Protein AF-A0A7C8DKV1-F1 (afdb_monomer)

Solvent-accessible surface area (backbone atoms only — not comparable to full-atom values): 12360 Å² total; per-residue (Å²): 130,84,85,66,79,76,68,91,62,60,72,76,55,54,56,55,53,52,54,50,52,52,51,50,52,51,42,31,51,39,48,54,50,43,20,51,52,26,31,55,34,7,50,38,24,57,79,39,70,82,63,87,40,77,64,44,40,49,60,40,40,75,65,81,53,73,92,43,30,48,58,54,8,50,49,28,31,51,38,18,51,37,52,48,36,41,77,76,64,78,43,62,40,66,50,37,42,51,27,24,54,51,46,39,52,51,50,56,54,52,62,73,64,50,54,80,90,58,41,75,49,15,39,68,50,50,50,50,46,44,50,40,30,50,52,51,41,53,47,31,69,71,72,70,45,39,43,56,56,54,50,51,48,54,52,53,50,56,58,53,49,54,54,54,53,50,53,49,42,69,73,66,41,87,83,55,84,52,95,90,53,82,75,77,77,52,78,43,66,46,99,83,67,80,49,78,45,51,55,63,82,45,63,92,79,54,94,80,87,86,82,89,82,84,87,133

Radius of gyration: 28.17 Å; Cα contacts (8 Å, |Δi|>4): 195; chains: 1; bounding box: 72×32×65 Å

Structure (mmCIF, N/CA/C/O backbone):
data_AF-A0A7C8DKV1-F1
#
_entry.id   AF-A0A7C8DKV1-F1
#
loop_
_atom_site.group_PDB
_atom_site.id
_atom_site.type_symbol
_atom_site.label_atom_id
_atom_site.label_alt_id
_atom_site.label_comp_id
_atom_site.label_asym_id
_atom_site.label_entity_id
_atom_site.label_seq_id
_atom_site.pdbx_PDB_ins_code
_atom_site.Cartn_x
_atom_site.Cartn_y
_atom_site.Cartn_z
_atom_site.occupancy
_atom_site.B_iso_or_equiv
_atom_site.auth_seq_id
_atom_site.auth_comp_id
_atom_site.auth_asym_id
_atom_site.auth_atom_id
_atom_site.pdbx_PDB_model_num
ATOM 1 N N . MET A 1 1 ? -34.992 12.636 27.215 1.00 36.69 1 MET A N 1
ATOM 2 C CA . MET A 1 1 ? -33.761 11.828 27.260 1.00 36.69 1 MET A CA 1
ATOM 3 C C . MET A 1 1 ? -32.723 12.555 26.445 1.00 36.69 1 MET A C 1
ATOM 5 O O . MET A 1 1 ? -32.994 12.866 25.290 1.00 36.69 1 MET A O 1
ATOM 9 N N . ASN A 1 2 ? -31.619 12.935 27.079 1.00 33.16 2 ASN A N 1
ATOM 10 C CA . ASN A 1 2 ? -30.491 13.523 26.379 1.00 33.16 2 ASN A CA 1
ATOM 11 C C . ASN A 1 2 ? -29.726 12.349 25.764 1.00 33.16 2 ASN A C 1
ATOM 13 O O . ASN A 1 2 ? -28.882 11.765 26.418 1.00 33.16 2 ASN A O 1
ATOM 17 N N . THR A 1 3 ? -30.059 11.958 24.533 1.00 41.12 3 THR A N 1
ATOM 18 C CA . THR A 1 3 ? -29.369 10.884 23.790 1.00 41.12 3 THR A CA 1
ATOM 19 C C . THR A 1 3 ? -27.983 11.328 23.305 1.00 41.12 3 THR A C 1
ATOM 21 O O . THR A 1 3 ? -27.507 10.895 22.255 1.00 41.12 3 THR A O 1
ATOM 24 N N . GLY A 1 4 ? -27.385 12.301 23.992 1.00 40.38 4 GLY A N 1
ATOM 25 C CA . GLY A 1 4 ? -26.081 12.823 23.658 1.00 40.38 4 GLY A CA 1
ATOM 26 C C . GLY A 1 4 ? -25.069 11.758 24.017 1.00 40.38 4 GLY A C 1
ATOM 27 O O . GLY A 1 4 ? -24.874 11.491 25.194 1.00 40.38 4 GLY A O 1
ATOM 28 N N . TYR A 1 5 ? -24.449 11.164 22.999 1.00 45.88 5 TYR A N 1
ATOM 29 C CA . TYR A 1 5 ? -23.191 10.448 23.148 1.00 45.88 5 TYR A CA 1
ATOM 30 C C . TYR A 1 5 ? -22.260 11.309 24.013 1.00 45.88 5 TYR A C 1
ATOM 32 O O . TYR A 1 5 ? -21.735 12.316 23.531 1.00 45.88 5 TYR A O 1
ATOM 40 N N . GLU A 1 6 ? -22.067 10.951 25.283 1.00 47.78 6 GLU A N 1
ATOM 41 C CA . GLU A 1 6 ? -20.927 11.461 26.033 1.00 47.78 6 GLU A CA 1
ATOM 42 C C . GLU A 1 6 ? -19.705 10.802 25.408 1.00 47.78 6 GLU A C 1
ATOM 44 O O . GLU A 1 6 ? -19.364 9.653 25.679 1.00 47.78 6 GLU A O 1
ATOM 49 N N . THR A 1 7 ? -19.089 11.507 24.461 1.00 48.94 7 THR A N 1
ATOM 50 C CA . THR A 1 7 ? -17.811 11.105 23.890 1.00 48.94 7 THR A CA 1
ATOM 51 C C . THR A 1 7 ? -16.794 1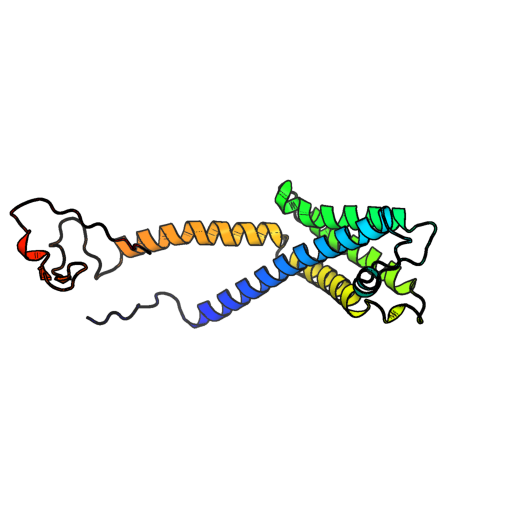1.066 25.022 1.00 48.94 7 THR A C 1
ATOM 53 O O . THR A 1 7 ? -16.282 12.101 25.439 1.00 48.94 7 THR A O 1
ATOM 56 N N . VAL A 1 8 ? -16.500 9.855 25.501 1.00 57.22 8 VAL A N 1
ATOM 57 C CA . VAL A 1 8 ? -15.470 9.557 26.512 1.00 57.22 8 VAL A CA 1
ATOM 58 C C . VAL A 1 8 ? -14.058 9.898 25.992 1.00 57.22 8 VAL A C 1
ATOM 60 O O . VAL A 1 8 ? -13.089 9.925 26.745 1.00 57.22 8 VAL A O 1
ATOM 63 N N . VAL A 1 9 ? -13.931 10.198 24.694 1.00 60.09 9 VAL A N 1
ATOM 64 C CA . VAL A 1 9 ? -12.672 10.500 24.011 1.00 60.09 9 VAL A CA 1
ATOM 65 C C . VAL A 1 9 ? -12.501 12.008 23.829 1.00 60.09 9 VAL A C 1
ATOM 67 O O . VAL A 1 9 ? -13.353 12.674 23.240 1.00 60.09 9 VAL A O 1
ATOM 70 N N . ASP A 1 10 ? -11.363 12.537 24.283 1.00 72.12 10 ASP A N 1
ATOM 71 C CA . ASP A 1 10 ? -10.957 13.926 24.049 1.00 72.12 10 ASP A CA 1
ATOM 72 C C . ASP A 1 10 ? -10.889 14.217 22.529 1.00 72.12 10 ASP A C 1
ATOM 74 O O . ASP A 1 10 ? -10.128 13.554 21.810 1.00 72.12 10 ASP A O 1
ATOM 78 N N . PRO A 1 11 ? -11.628 15.224 22.016 1.00 70.69 11 PRO A N 1
ATOM 79 C CA . PRO A 1 11 ? -11.633 15.589 20.598 1.00 70.69 11 PRO A CA 1
ATOM 80 C C . PRO A 1 11 ? -10.245 15.861 20.009 1.00 70.69 11 PRO A C 1
ATOM 82 O O . PRO A 1 11 ? -10.015 15.628 18.820 1.00 70.69 11 PRO A O 1
ATOM 85 N N . THR A 1 12 ? -9.303 16.343 20.823 1.00 78.06 12 THR A N 1
ATOM 86 C CA . THR A 1 12 ? -7.930 16.608 20.379 1.00 78.06 12 THR A CA 1
ATOM 87 C C . THR A 1 12 ? -7.161 15.323 20.082 1.00 78.06 12 THR A C 1
ATOM 89 O O . THR A 1 12 ? -6.310 15.310 19.193 1.00 78.06 12 THR A O 1
ATOM 92 N N . THR A 1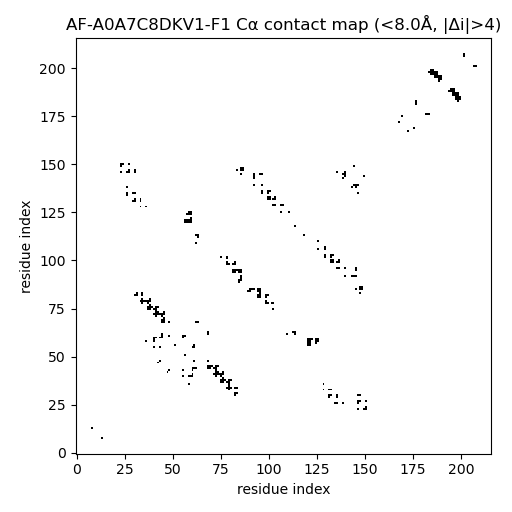 13 ? -7.508 14.222 20.753 1.00 78.56 13 THR A N 1
ATOM 93 C CA . THR A 1 13 ? -6.886 12.910 20.534 1.00 78.56 13 THR A CA 1
ATOM 94 C C . THR A 1 13 ? -7.395 12.290 19.233 1.00 78.56 13 THR A C 1
ATOM 96 O O . THR A 1 13 ? -6.610 11.739 18.467 1.00 78.56 13 THR A O 1
ATOM 99 N N . ILE A 1 14 ? -8.679 12.489 18.907 1.00 79.06 14 ILE A N 1
ATOM 100 C CA . ILE A 1 14 ? -9.311 11.976 17.678 1.00 79.06 14 ILE A CA 1
ATOM 101 C C . ILE A 1 14 ? -8.586 12.472 16.421 1.00 79.06 14 ILE A C 1
ATOM 103 O O . ILE A 1 14 ? -8.348 11.693 15.497 1.00 79.06 14 ILE A O 1
ATOM 107 N N . ILE A 1 15 ? -8.211 13.755 16.380 1.00 82.75 15 ILE A N 1
ATOM 108 C CA . ILE A 1 15 ? -7.530 14.344 15.218 1.00 82.75 15 ILE A CA 1
ATOM 109 C C . ILE A 1 15 ? -6.182 13.656 14.986 1.00 82.75 15 ILE A C 1
ATOM 111 O O . ILE A 1 15 ? -5.888 13.241 13.865 1.00 82.75 15 ILE A O 1
ATOM 115 N N . TRP A 1 16 ? -5.373 13.501 16.034 1.00 83.31 16 TRP A N 1
ATOM 116 C CA . TRP A 1 16 ? -4.054 12.879 15.915 1.00 83.31 16 TRP A CA 1
ATOM 117 C C . TRP A 1 16 ? -4.140 11.389 15.594 1.00 83.31 16 TRP A C 1
ATOM 119 O O . TRP A 1 16 ? -3.381 10.915 14.751 1.00 83.31 16 TRP A O 1
ATOM 129 N N . THR A 1 17 ? -5.107 10.673 16.171 1.00 83.00 17 THR A N 1
ATOM 130 C CA . THR A 1 17 ? -5.384 9.277 15.814 1.00 83.00 17 THR A CA 1
ATOM 131 C C . THR A 1 17 ? -5.788 9.147 14.346 1.00 83.00 17 THR A C 1
ATOM 133 O O . THR A 1 17 ? -5.263 8.289 13.640 1.00 83.00 17 THR A O 1
ATOM 136 N N . ALA A 1 18 ? -6.662 10.024 13.842 1.00 85.25 18 ALA A N 1
ATOM 137 C CA . ALA A 1 18 ? -7.062 10.010 12.437 1.00 85.25 18 ALA A CA 1
ATOM 138 C C . ALA A 1 18 ? -5.873 10.286 11.502 1.00 85.25 18 ALA A C 1
ATOM 140 O O . ALA A 1 18 ? -5.698 9.585 10.505 1.00 85.25 18 ALA A O 1
ATOM 141 N N . VAL A 1 19 ? -5.026 11.264 11.839 1.00 89.06 19 VAL A N 1
ATOM 142 C CA . VAL A 1 19 ? -3.796 11.558 11.085 1.00 89.06 19 VAL A CA 1
ATOM 143 C C . VAL A 1 19 ? -2.863 10.349 11.074 1.00 89.06 19 VAL A C 1
ATOM 145 O O . VAL A 1 19 ? -2.377 9.978 10.005 1.00 89.06 19 VAL A O 1
ATOM 148 N N . ALA A 1 20 ? -2.655 9.708 12.226 1.00 87.44 20 ALA A N 1
ATOM 149 C CA . ALA A 1 20 ? -1.848 8.500 12.316 1.00 87.44 20 ALA A CA 1
ATOM 150 C C . ALA A 1 20 ? -2.413 7.404 11.402 1.00 87.44 20 ALA A C 1
ATOM 152 O O . ALA A 1 20 ? -1.693 6.922 10.532 1.00 87.44 20 ALA A O 1
ATOM 153 N N . ILE A 1 21 ? -3.704 7.074 11.500 1.00 87.56 21 ILE A N 1
ATOM 154 C CA . ILE A 1 21 ? -4.340 6.049 10.653 1.00 87.56 21 ILE A CA 1
ATOM 155 C C . ILE A 1 21 ? -4.163 6.366 9.161 1.00 87.56 21 ILE A C 1
ATOM 157 O O . ILE A 1 21 ? -3.825 5.479 8.380 1.00 87.56 21 ILE A O 1
ATOM 161 N N . ILE A 1 22 ? -4.334 7.627 8.752 1.00 91.00 22 ILE A N 1
ATOM 162 C CA . ILE A 1 22 ? -4.145 8.040 7.354 1.00 91.00 22 ILE A CA 1
ATOM 163 C C . ILE A 1 22 ? -2.707 7.782 6.888 1.00 91.00 22 ILE A C 1
ATOM 165 O O . ILE A 1 22 ? -2.512 7.274 5.782 1.00 91.00 22 ILE A O 1
ATOM 169 N N . ILE A 1 23 ? -1.708 8.106 7.715 1.00 90.69 23 ILE A N 1
ATOM 170 C CA . ILE A 1 23 ? -0.296 7.845 7.403 1.00 90.69 23 ILE A CA 1
ATOM 171 C C . ILE A 1 23 ? -0.070 6.341 7.218 1.00 90.69 23 ILE A C 1
ATOM 173 O O . ILE A 1 23 ? 0.479 5.934 6.196 1.00 90.69 23 ILE A O 1
ATOM 177 N N . HIS A 1 24 ? -0.560 5.517 8.142 1.00 90.69 24 HIS A N 1
ATOM 178 C CA . HIS A 1 24 ? -0.418 4.061 8.090 1.00 90.69 24 HIS A CA 1
ATOM 179 C C . HIS A 1 24 ? -1.071 3.458 6.841 1.00 90.69 24 HIS A C 1
ATOM 181 O O . HIS A 1 24 ? -0.447 2.687 6.111 1.00 90.69 24 HIS A O 1
ATOM 187 N N . VAL A 1 25 ? -2.296 3.881 6.516 1.00 91.12 25 VAL A N 1
ATOM 188 C CA . VAL A 1 25 ? -2.992 3.462 5.289 1.00 91.12 25 VAL A CA 1
ATOM 189 C C . VAL A 1 25 ? -2.211 3.883 4.042 1.00 91.12 25 VAL A C 1
ATOM 191 O O . VAL A 1 25 ? -2.088 3.102 3.096 1.00 91.12 25 VAL A O 1
ATOM 194 N N . ALA A 1 26 ? -1.645 5.092 4.028 1.00 91.88 26 ALA A N 1
ATOM 195 C CA . ALA A 1 26 ? -0.836 5.567 2.909 1.00 91.88 26 ALA A CA 1
ATOM 196 C C . ALA A 1 26 ? 0.461 4.756 2.739 1.00 91.88 26 ALA A C 1
ATOM 198 O O . ALA A 1 26 ? 0.869 4.494 1.603 1.00 91.88 26 ALA A O 1
ATOM 199 N N . VAL A 1 27 ? 1.090 4.327 3.837 1.00 92.69 27 VAL A N 1
ATOM 200 C CA . VAL A 1 27 ? 2.271 3.447 3.834 1.00 92.69 27 VAL A CA 1
ATOM 201 C C . VAL A 1 27 ? 1.906 2.072 3.276 1.00 92.69 27 VAL A C 1
ATOM 203 O O . VAL A 1 27 ? 2.533 1.636 2.309 1.00 92.69 27 VAL A O 1
ATOM 206 N N . VAL A 1 28 ? 0.851 1.430 3.792 1.00 93.06 28 VAL A N 1
ATOM 207 C CA . VAL A 1 28 ? 0.343 0.137 3.291 1.00 93.06 28 VAL A CA 1
ATOM 208 C C . VAL A 1 28 ? 0.061 0.209 1.790 1.00 93.06 28 VAL A C 1
ATOM 210 O O . VAL A 1 28 ? 0.563 -0.602 1.006 1.00 93.06 28 VAL A O 1
ATOM 213 N N . ALA A 1 29 ? -0.697 1.222 1.363 1.00 93.25 29 ALA A N 1
ATOM 214 C CA . ALA A 1 29 ? -1.034 1.425 -0.041 1.00 93.25 29 ALA A CA 1
ATOM 215 C C . ALA A 1 29 ? 0.215 1.663 -0.904 1.00 93.25 29 ALA A C 1
ATOM 217 O O . ALA A 1 29 ? 0.294 1.164 -2.028 1.00 93.25 29 ALA A O 1
ATOM 218 N N . SER A 1 30 ? 1.211 2.380 -0.377 1.00 94.12 30 SER A N 1
ATOM 219 C CA . SER A 1 30 ? 2.485 2.610 -1.062 1.00 94.12 30 SER A CA 1
ATOM 220 C C . SER A 1 30 ? 3.298 1.324 -1.214 1.00 94.12 30 SER A C 1
ATOM 222 O O . SER A 1 30 ? 3.845 1.094 -2.293 1.00 94.12 30 SER A O 1
ATOM 224 N N . GLN A 1 31 ? 3.359 0.470 -0.186 1.00 95.00 31 GLN A N 1
ATOM 225 C CA . GLN A 1 31 ? 4.074 -0.813 -0.225 1.00 95.00 31 GLN A CA 1
ATOM 226 C C . GLN A 1 31 ? 3.428 -1.774 -1.229 1.00 95.00 31 GLN A C 1
ATOM 228 O O . GLN A 1 31 ? 4.117 -2.304 -2.107 1.00 95.00 31 GLN A O 1
ATOM 233 N N . LEU A 1 32 ? 2.098 -1.917 -1.184 1.00 94.62 32 LEU A N 1
ATOM 234 C CA . LEU A 1 32 ? 1.338 -2.724 -2.145 1.00 94.62 32 LEU A CA 1
ATOM 235 C C . LEU A 1 32 ? 1.463 -2.186 -3.573 1.00 94.62 32 LEU A C 1
ATOM 237 O O . LEU A 1 32 ? 1.730 -2.944 -4.507 1.00 94.62 32 LEU A O 1
ATOM 241 N N . GLY A 1 33 ? 1.308 -0.873 -3.751 1.00 95.06 33 GLY A N 1
ATOM 242 C CA . GLY A 1 33 ? 1.407 -0.221 -5.054 1.00 95.06 33 GLY A CA 1
ATOM 243 C C . GLY A 1 33 ? 2.796 -0.363 -5.674 1.00 95.06 33 GLY A C 1
ATOM 244 O O . GLY A 1 33 ? 2.912 -0.678 -6.861 1.00 95.06 33 GLY A O 1
ATOM 245 N N . LEU A 1 34 ? 3.853 -0.191 -4.875 1.00 96.06 34 LEU A N 1
ATOM 246 C CA . LEU A 1 34 ? 5.235 -0.379 -5.312 1.00 96.06 34 LEU A CA 1
ATOM 247 C C . LEU A 1 34 ? 5.511 -1.837 -5.690 1.00 96.06 34 LEU A C 1
ATOM 249 O O . LEU A 1 34 ? 6.100 -2.092 -6.743 1.00 96.06 34 LEU A O 1
ATOM 253 N N . SER A 1 35 ? 5.056 -2.788 -4.872 1.00 95.94 35 SER A N 1
ATOM 254 C CA . SER A 1 35 ? 5.179 -4.213 -5.178 1.00 95.94 35 SER A CA 1
ATOM 255 C C . SER A 1 35 ? 4.490 -4.561 -6.500 1.00 95.94 35 SER A C 1
ATOM 257 O O . SER A 1 35 ? 5.125 -5.111 -7.404 1.00 95.94 35 SER A O 1
ATOM 259 N N . LEU A 1 36 ? 3.228 -4.155 -6.667 1.00 95.31 36 LEU A N 1
ATOM 260 C CA . LEU A 1 36 ? 2.461 -4.408 -7.885 1.00 95.31 36 LEU A CA 1
ATOM 261 C C . LEU A 1 36 ? 3.129 -3.782 -9.113 1.00 95.31 36 LEU A C 1
ATOM 263 O O . LEU A 1 36 ? 3.232 -4.424 -10.160 1.00 95.31 36 LEU A O 1
ATOM 267 N N . PHE A 1 37 ? 3.619 -2.549 -8.985 1.00 94.94 37 PHE A N 1
ATOM 268 C CA . PHE A 1 37 ? 4.365 -1.868 -10.037 1.00 94.94 37 PHE A CA 1
ATOM 269 C C . PHE A 1 37 ? 5.605 -2.665 -10.467 1.00 94.94 37 PHE A C 1
ATOM 271 O O . PHE A 1 37 ? 5.818 -2.887 -11.666 1.00 94.94 37 PHE A O 1
ATOM 278 N N . LEU A 1 38 ? 6.415 -3.120 -9.508 1.00 95.31 38 LEU A N 1
ATOM 279 C CA . LEU A 1 38 ? 7.617 -3.905 -9.782 1.00 95.31 38 LEU A CA 1
ATOM 280 C C . LEU A 1 38 ? 7.272 -5.248 -10.426 1.00 95.31 38 LEU A C 1
ATOM 282 O O . LEU A 1 38 ? 7.869 -5.605 -11.440 1.00 95.31 38 LEU A O 1
ATOM 286 N N . VAL A 1 39 ? 6.281 -5.967 -9.902 1.00 94.94 39 VAL A N 1
ATOM 287 C CA . VAL A 1 39 ? 5.859 -7.258 -10.459 1.00 94.94 39 VAL A CA 1
ATOM 288 C C . VAL A 1 39 ? 5.317 -7.082 -11.876 1.00 94.94 39 VAL A C 1
ATOM 290 O O . VAL A 1 39 ? 5.785 -7.758 -12.789 1.00 94.94 39 VAL A O 1
ATOM 293 N N . ALA A 1 40 ? 4.401 -6.141 -12.108 1.00 91.62 40 ALA A N 1
ATOM 294 C CA . ALA A 1 40 ? 3.795 -5.930 -13.423 1.00 91.62 40 ALA A CA 1
ATOM 295 C C . ALA A 1 40 ? 4.831 -5.514 -14.480 1.00 91.62 40 ALA A C 1
ATOM 297 O O . ALA A 1 40 ? 4.889 -6.091 -15.571 1.00 91.62 40 ALA A O 1
ATOM 298 N N . THR A 1 41 ? 5.689 -4.542 -14.156 1.00 90.56 41 THR A N 1
ATOM 299 C CA . THR A 1 41 ? 6.750 -4.101 -15.075 1.00 90.56 41 THR A CA 1
ATOM 300 C C . THR A 1 41 ? 7.874 -5.130 -15.203 1.00 90.56 41 THR A C 1
ATOM 302 O O . THR A 1 41 ? 8.532 -5.194 -16.237 1.00 90.56 41 THR A O 1
ATOM 305 N N . GLY A 1 42 ? 8.100 -5.962 -14.188 1.00 91.81 42 GLY A N 1
ATOM 306 C CA . GLY A 1 42 ? 9.059 -7.059 -14.228 1.00 91.81 42 GLY A CA 1
ATOM 307 C C . GLY A 1 42 ? 8.601 -8.207 -15.126 1.00 91.81 42 GLY A C 1
ATOM 308 O O . GLY A 1 42 ? 9.348 -8.634 -16.005 1.00 91.81 42 GLY A O 1
ATOM 309 N N . LEU A 1 43 ? 7.350 -8.646 -14.972 1.00 90.81 43 LEU A N 1
ATOM 310 C CA . LEU A 1 43 ? 6.726 -9.669 -15.815 1.00 90.81 43 LEU A CA 1
ATOM 311 C C . LEU A 1 43 ? 6.664 -9.229 -17.279 1.00 90.81 43 LEU A C 1
ATOM 313 O O . LEU A 1 43 ? 6.970 -10.026 -18.166 1.00 90.81 43 LEU A O 1
ATOM 317 N N . HIS A 1 44 ? 6.345 -7.957 -17.538 1.00 87.94 44 HIS A N 1
ATOM 318 C CA . HIS A 1 44 ? 6.399 -7.406 -18.892 1.00 87.94 44 HIS A CA 1
ATOM 319 C C . HIS A 1 44 ? 7.791 -7.577 -19.516 1.00 87.94 44 HIS A C 1
ATOM 321 O O . HIS A 1 44 ? 7.913 -8.053 -20.642 1.00 87.94 44 HIS A O 1
ATOM 327 N N . ASN A 1 45 ? 8.847 -7.274 -18.762 1.00 87.56 45 ASN A N 1
ATOM 328 C CA . ASN A 1 45 ? 10.219 -7.389 -19.246 1.00 87.56 45 ASN A CA 1
ATOM 329 C C . ASN A 1 45 ? 10.670 -8.843 -19.461 1.00 87.56 45 ASN A C 1
ATOM 331 O O . ASN A 1 45 ? 11.538 -9.097 -20.292 1.00 87.56 45 ASN A O 1
ATOM 335 N N . ILE A 1 46 ? 10.096 -9.802 -18.733 1.00 89.44 46 ILE A N 1
ATOM 336 C CA . ILE A 1 46 ? 10.401 -11.228 -18.907 1.00 89.44 46 ILE A CA 1
ATOM 337 C C . ILE A 1 46 ? 9.677 -11.792 -20.136 1.00 89.44 46 ILE A C 1
ATOM 339 O O . ILE A 1 46 ? 10.302 -12.438 -20.975 1.00 89.44 46 ILE A O 1
ATOM 343 N N . PHE A 1 47 ? 8.367 -11.558 -20.244 1.00 86.44 47 PHE A N 1
ATOM 344 C CA . PHE A 1 47 ? 7.503 -12.291 -21.179 1.00 86.44 47 PHE A CA 1
ATOM 345 C C . PHE A 1 47 ? 7.128 -11.513 -22.437 1.00 86.44 47 PHE A C 1
ATOM 347 O O . PHE A 1 47 ? 6.763 -12.108 -23.448 1.00 86.44 47 PHE A O 1
ATOM 354 N N . ALA A 1 48 ? 7.198 -10.188 -22.387 1.00 77.38 48 ALA A N 1
ATOM 355 C CA . ALA A 1 48 ? 6.667 -9.318 -23.423 1.00 77.38 48 ALA A CA 1
ATOM 356 C C . ALA A 1 48 ? 7.585 -8.125 -23.776 1.00 77.38 48 ALA A C 1
ATOM 358 O O . ALA A 1 48 ? 7.062 -7.068 -24.122 1.00 77.38 48 ALA A O 1
ATOM 359 N N . PRO A 1 49 ? 8.932 -8.248 -23.776 1.00 71.31 49 PRO A N 1
ATOM 360 C CA . PRO A 1 49 ? 9.817 -7.089 -23.937 1.00 71.31 49 PRO A CA 1
ATOM 361 C C . PRO A 1 49 ? 9.719 -6.414 -25.313 1.00 71.31 49 PRO A C 1
ATOM 363 O O . PRO A 1 49 ? 10.062 -5.246 -25.452 1.00 71.31 49 PRO A O 1
ATOM 366 N N . LYS A 1 50 ? 9.250 -7.145 -26.335 1.00 67.25 50 LYS A N 1
ATOM 367 C CA . LYS A 1 50 ? 9.056 -6.645 -27.708 1.00 67.25 50 LYS A CA 1
ATOM 368 C C . LYS A 1 50 ? 7.627 -6.172 -27.990 1.00 67.25 50 LYS A C 1
ATOM 370 O O . LYS A 1 50 ? 7.360 -5.657 -29.073 1.00 67.25 50 LYS A O 1
ATOM 375 N N . LEU A 1 51 ? 6.701 -6.372 -27.049 1.00 64.62 51 LEU A N 1
ATOM 376 C CA . LEU A 1 51 ? 5.332 -5.871 -27.151 1.00 64.62 51 LEU A CA 1
ATOM 377 C C . LEU A 1 51 ? 5.340 -4.397 -26.755 1.00 64.62 51 LEU A C 1
ATOM 379 O O . LEU A 1 51 ? 5.058 -4.024 -25.615 1.00 64.62 51 LEU A O 1
ATOM 383 N N . ASP A 1 52 ? 5.698 -3.565 -27.728 1.00 66.81 52 ASP A N 1
ATOM 384 C CA . ASP A 1 52 ? 5.691 -2.118 -27.589 1.00 66.81 52 ASP A CA 1
ATOM 385 C C . ASP A 1 52 ? 4.248 -1.601 -27.520 1.00 66.81 52 ASP A C 1
ATOM 387 O O . ASP A 1 52 ? 3.578 -1.334 -28.519 1.00 66.81 52 ASP A O 1
ATOM 391 N N . SER A 1 53 ? 3.735 -1.527 -26.297 1.00 75.56 53 SER A N 1
ATOM 392 C CA . SER A 1 53 ? 2.356 -1.163 -26.014 1.00 75.56 53 SER A CA 1
ATOM 393 C C . SER A 1 53 ? 2.290 0.207 -25.346 1.00 75.56 53 SER A C 1
ATOM 395 O O . SER A 1 53 ? 3.143 0.589 -24.543 1.00 75.56 53 SER A O 1
ATOM 397 N N . ALA A 1 54 ? 1.226 0.963 -25.626 1.00 80.25 54 ALA A N 1
ATOM 398 C CA . ALA A 1 54 ? 1.034 2.270 -25.000 1.00 80.25 54 ALA A CA 1
ATOM 399 C C . ALA A 1 54 ? 0.978 2.184 -23.462 1.00 80.25 54 ALA A C 1
ATOM 401 O O . ALA A 1 54 ? 1.401 3.119 -22.783 1.00 80.25 54 ALA A O 1
ATOM 402 N N . TRP A 1 55 ? 0.487 1.068 -22.912 1.00 80.94 55 TRP A N 1
ATOM 403 C CA . TRP A 1 55 ? 0.406 0.864 -21.468 1.00 80.94 55 TRP A CA 1
ATOM 404 C C . TRP A 1 55 ? 1.786 0.608 -20.846 1.00 80.94 55 TRP A C 1
ATOM 406 O O . TRP A 1 55 ? 2.104 1.230 -19.833 1.00 80.94 55 TRP A O 1
ATOM 416 N N . SER A 1 56 ? 2.640 -0.216 -21.464 1.00 78.94 56 SER A N 1
ATOM 417 C CA . SER A 1 56 ? 3.970 -0.526 -20.920 1.00 78.94 56 SER A CA 1
ATOM 418 C C . SER A 1 56 ? 4.897 0.691 -20.937 1.00 78.94 56 SER A C 1
ATOM 420 O O . SER A 1 56 ? 5.636 0.922 -19.976 1.00 78.94 56 SER A O 1
ATOM 422 N N . ARG A 1 57 ? 4.777 1.547 -21.962 1.00 78.81 57 ARG A N 1
ATOM 423 C CA . ARG A 1 57 ? 5.445 2.859 -22.016 1.00 78.81 57 ARG A CA 1
ATOM 424 C C . ARG A 1 57 ? 4.957 3.809 -20.921 1.00 78.81 57 ARG A C 1
ATOM 426 O O . ARG A 1 57 ? 5.769 4.441 -20.249 1.00 78.81 57 ARG A O 1
ATOM 433 N N . ARG A 1 58 ? 3.640 3.883 -20.684 1.00 85.44 58 ARG A N 1
ATOM 434 C CA . ARG A 1 58 ? 3.050 4.727 -19.623 1.00 85.44 58 ARG A CA 1
ATOM 435 C C . ARG A 1 58 ? 3.422 4.268 -18.216 1.00 85.44 58 ARG A C 1
ATOM 437 O O . ARG A 1 58 ? 3.645 5.114 -17.359 1.00 85.44 58 ARG A O 1
ATOM 444 N N . LEU A 1 59 ? 3.528 2.961 -17.986 1.00 83.31 59 LEU A N 1
ATOM 445 C CA . LEU A 1 59 ? 4.010 2.414 -16.716 1.00 83.31 59 LEU A CA 1
ATOM 446 C C . LEU A 1 59 ? 5.538 2.478 -16.584 1.00 83.31 59 LEU A C 1
ATOM 448 O O . LEU A 1 59 ? 6.065 2.122 -15.544 1.00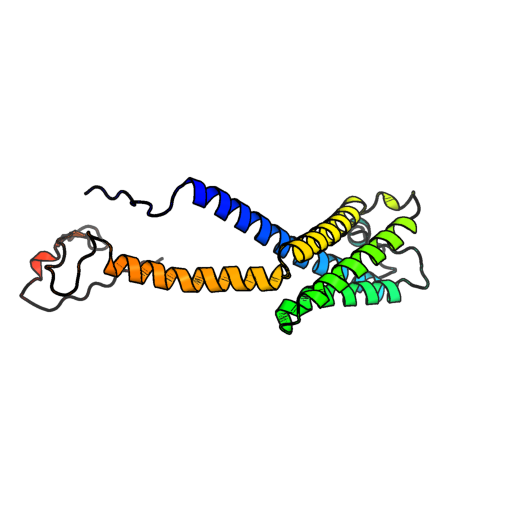 83.31 59 LEU A O 1
ATOM 452 N N . GLY A 1 60 ? 6.283 2.914 -17.603 1.00 78.94 60 GLY A N 1
ATOM 453 C CA . GLY A 1 60 ? 7.744 2.965 -17.524 1.00 78.94 60 GLY A CA 1
ATOM 454 C C . GLY A 1 60 ? 8.399 1.582 -17.428 1.00 78.94 60 GLY A C 1
ATOM 455 O O . GLY A 1 60 ? 9.471 1.450 -16.835 1.00 78.94 60 GLY A O 1
ATOM 456 N N . ALA A 1 61 ? 7.771 0.551 -18.005 1.00 75.75 61 ALA A N 1
ATOM 457 C CA . ALA A 1 61 ? 8.330 -0.800 -18.047 1.00 75.75 61 ALA A CA 1
ATOM 458 C C . ALA A 1 61 ? 9.608 -0.874 -18.908 1.00 75.75 61 ALA A C 1
ATOM 460 O O . ALA A 1 61 ? 10.475 -1.704 -18.641 1.00 75.75 61 ALA A O 1
ATOM 461 N N . VAL A 1 62 ? 9.746 0.046 -19.870 1.00 67.44 62 VAL A N 1
ATOM 462 C CA . VAL A 1 62 ? 10.825 0.122 -20.865 1.00 67.44 62 VAL A CA 1
ATOM 463 C C . VAL A 1 62 ? 12.214 0.061 -20.220 1.00 67.44 62 VAL A C 1
ATOM 465 O O . VAL A 1 62 ? 12.561 0.877 -19.366 1.00 67.44 62 VAL A O 1
ATOM 468 N N . THR A 1 63 ? 13.029 -0.893 -20.670 1.00 63.56 63 THR A N 1
ATOM 469 C CA . THR A 1 63 ? 14.460 -0.993 -20.352 1.00 63.56 63 THR A CA 1
ATOM 470 C C . THR A 1 63 ? 15.270 -0.907 -21.631 1.00 63.56 63 THR A C 1
ATOM 472 O O . THR A 1 63 ? 14.946 -1.587 -22.597 1.00 63.56 63 THR A O 1
ATOM 475 N N . LEU A 1 64 ? 16.346 -0.120 -21.633 1.00 57.59 64 LEU A N 1
ATOM 476 C CA . LEU A 1 64 ? 17.178 0.051 -22.832 1.00 57.59 64 LEU A CA 1
ATOM 477 C C . LEU A 1 64 ? 18.290 -0.964 -22.997 1.00 57.59 64 LEU A C 1
ATOM 479 O O . LEU A 1 64 ? 18.851 -1.094 -24.079 1.00 57.59 64 LEU A O 1
ATOM 483 N N . VAL A 1 65 ? 18.621 -1.695 -21.938 1.00 59.16 65 VAL A N 1
ATOM 484 C CA . VAL A 1 65 ? 19.630 -2.741 -22.034 1.00 59.16 65 VAL A CA 1
ATOM 485 C C . VAL A 1 65 ? 18.951 -3.988 -22.589 1.00 59.16 65 VAL A C 1
ATOM 487 O O . VAL A 1 65 ? 18.525 -4.848 -21.819 1.00 59.16 65 VAL A O 1
ATOM 490 N N . GLU A 1 66 ? 18.835 -4.086 -23.919 1.00 62.69 66 GLU A N 1
ATOM 491 C CA . GLU A 1 66 ? 18.217 -5.237 -24.602 1.00 62.69 66 GLU A CA 1
ATOM 492 C C . GLU A 1 66 ? 18.757 -6.571 -24.059 1.00 62.69 66 GLU A C 1
ATOM 494 O O . GLU A 1 66 ? 17.980 -7.479 -23.762 1.00 62.69 66 GLU A O 1
ATOM 499 N N . SER A 1 67 ? 20.070 -6.649 -23.806 1.00 58.09 67 SER A N 1
ATOM 500 C CA . SER A 1 67 ? 20.764 -7.836 -23.284 1.00 58.09 67 SER A CA 1
ATOM 501 C C . SER A 1 67 ? 20.482 -8.165 -21.809 1.00 58.09 67 SER A C 1
ATOM 503 O O . SER A 1 67 ? 20.793 -9.270 -21.359 1.00 58.09 67 SER A O 1
ATOM 505 N N . ALA A 1 68 ? 19.888 -7.245 -21.043 1.00 69.88 68 ALA A N 1
ATOM 506 C CA . ALA A 1 68 ? 19.590 -7.420 -19.620 1.00 69.88 68 ALA A CA 1
ATOM 507 C C . ALA A 1 68 ? 18.094 -7.316 -19.286 1.00 69.88 68 ALA A C 1
ATOM 509 O O . ALA A 1 68 ? 17.737 -7.464 -18.119 1.00 69.88 68 ALA A O 1
ATOM 510 N N . THR A 1 69 ? 17.219 -7.125 -20.277 1.00 81.88 69 THR A N 1
ATOM 511 C CA . THR A 1 69 ? 15.772 -6.923 -20.084 1.00 81.88 69 THR A CA 1
ATOM 512 C C . THR A 1 69 ? 15.139 -7.998 -19.194 1.00 81.88 69 THR A C 1
ATOM 514 O O . THR A 1 69 ? 14.507 -7.670 -18.191 1.00 81.88 69 THR A O 1
ATOM 517 N N . ALA A 1 70 ? 15.405 -9.280 -19.470 1.00 85.81 70 ALA A N 1
ATOM 518 C CA . ALA A 1 70 ? 14.889 -10.389 -18.664 1.00 85.81 70 ALA A CA 1
ATOM 519 C C . ALA A 1 70 ? 15.490 -10.438 -17.245 1.00 85.81 70 ALA A C 1
ATOM 521 O O . ALA A 1 70 ? 14.781 -10.743 -16.291 1.00 85.81 70 ALA A O 1
ATOM 522 N N . LYS A 1 71 ? 16.777 -10.092 -17.080 1.00 89.44 71 LYS A N 1
ATOM 523 C CA . LYS A 1 71 ? 17.445 -10.052 -15.764 1.00 89.44 71 LYS A CA 1
ATOM 524 C C . LYS A 1 71 ? 16.890 -8.928 -14.892 1.00 89.44 71 LYS A C 1
ATOM 526 O O . LYS A 1 71 ? 16.610 -9.144 -13.718 1.00 89.44 71 LYS A O 1
ATOM 531 N N . VAL A 1 72 ? 16.690 -7.745 -15.474 1.00 89.25 72 VAL A N 1
ATOM 532 C CA . VAL A 1 72 ? 16.031 -6.614 -14.807 1.00 89.25 72 VAL A CA 1
ATOM 533 C C . VAL A 1 72 ? 14.588 -6.974 -14.467 1.00 89.25 72 VAL A C 1
ATOM 535 O O . VAL A 1 72 ? 14.129 -6.670 -13.370 1.00 89.25 72 VAL A O 1
ATOM 538 N N . GLY A 1 73 ? 13.889 -7.661 -15.373 1.00 91.25 73 GLY A N 1
ATOM 539 C CA . GLY A 1 73 ? 12.544 -8.165 -15.125 1.00 91.25 73 GLY A CA 1
ATOM 540 C C . GLY A 1 73 ? 12.482 -9.109 -13.925 1.00 91.25 73 GLY A C 1
ATOM 541 O O . GLY A 1 73 ? 11.691 -8.884 -13.012 1.00 91.25 73 GLY A O 1
ATOM 542 N N . ALA A 1 74 ? 13.376 -10.099 -13.872 1.00 93.62 74 ALA A N 1
ATOM 543 C CA . ALA A 1 74 ? 13.490 -11.024 -12.746 1.00 93.62 74 ALA A CA 1
ATOM 544 C C . ALA A 1 74 ? 13.836 -10.303 -11.433 1.00 93.62 74 ALA A C 1
ATOM 546 O O . ALA A 1 74 ? 13.223 -10.586 -10.407 1.00 93.62 74 ALA A O 1
ATOM 547 N N . ALA A 1 75 ? 14.754 -9.331 -11.467 1.00 94.62 75 ALA A N 1
ATOM 548 C CA . ALA A 1 75 ? 15.089 -8.520 -10.297 1.00 94.62 75 ALA A CA 1
ATOM 549 C C . ALA A 1 75 ? 13.879 -7.721 -9.788 1.00 94.62 75 ALA A C 1
ATOM 551 O O . ALA A 1 75 ? 13.620 -7.708 -8.589 1.00 94.62 75 ALA A O 1
ATOM 552 N N . ARG A 1 76 ? 13.099 -7.102 -10.686 1.00 94.38 76 ARG A N 1
ATOM 553 C CA . ARG A 1 76 ? 11.864 -6.394 -10.318 1.00 94.38 76 ARG A CA 1
ATOM 554 C C . ARG A 1 76 ? 10.840 -7.336 -9.685 1.00 94.38 76 ARG A C 1
ATOM 556 O O . ARG A 1 76 ? 10.314 -7.009 -8.630 1.00 94.38 76 ARG A O 1
ATOM 563 N N . VAL A 1 77 ? 10.591 -8.504 -10.280 1.00 95.88 77 VAL A N 1
ATOM 564 C CA . VAL A 1 77 ? 9.658 -9.494 -9.710 1.00 95.88 77 VAL A CA 1
ATOM 565 C C . VAL A 1 77 ? 10.132 -9.963 -8.335 1.00 95.88 77 VAL A C 1
ATOM 567 O O . VAL A 1 77 ? 9.338 -9.981 -7.401 1.00 95.88 77 VAL A O 1
ATOM 570 N N . GLY A 1 78 ? 11.422 -10.280 -8.188 1.00 96.12 78 GLY A N 1
ATOM 571 C CA . GLY A 1 78 ? 11.999 -10.701 -6.911 1.00 96.12 78 GLY A CA 1
ATOM 572 C C . GLY A 1 78 ? 11.877 -9.633 -5.824 1.00 96.12 78 GLY A C 1
ATOM 573 O O . GLY A 1 78 ? 11.467 -9.945 -4.712 1.00 96.12 78 GLY A O 1
ATOM 574 N N . LEU A 1 79 ? 12.161 -8.369 -6.149 1.00 96.62 79 LEU A N 1
ATOM 575 C CA . LEU A 1 79 ? 12.009 -7.251 -5.211 1.00 96.62 79 LEU A CA 1
ATOM 576 C C . LEU A 1 79 ? 10.543 -6.967 -4.874 1.00 96.62 79 LEU A C 1
ATOM 578 O O . LEU A 1 79 ? 10.217 -6.752 -3.712 1.00 96.62 79 LEU A O 1
ATOM 582 N N . GLY A 1 80 ? 9.653 -7.006 -5.867 1.00 95.62 80 GLY A N 1
ATOM 583 C CA . GLY A 1 80 ? 8.218 -6.846 -5.648 1.00 95.62 80 GLY A CA 1
ATOM 584 C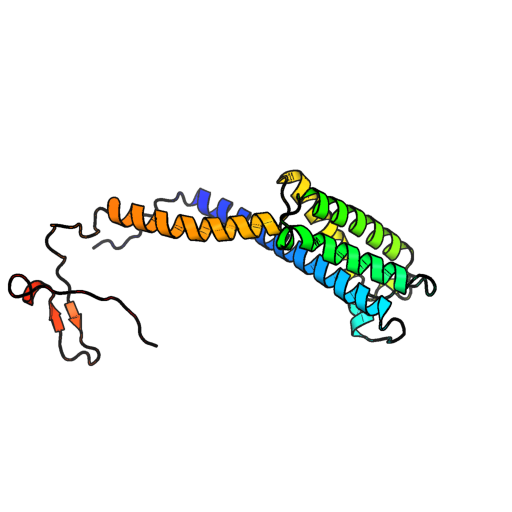 C . GLY A 1 80 ? 7.655 -7.937 -4.738 1.00 95.62 80 GLY A C 1
ATOM 585 O O . GLY A 1 80 ? 6.913 -7.628 -3.811 1.00 95.62 80 GLY A O 1
ATOM 586 N N . ALA A 1 81 ? 8.066 -9.191 -4.941 1.00 94.12 81 ALA A N 1
ATOM 587 C CA . ALA A 1 81 ? 7.718 -10.292 -4.049 1.00 94.12 81 ALA A CA 1
ATOM 588 C C . ALA A 1 81 ? 8.312 -10.098 -2.646 1.00 94.12 81 ALA A C 1
ATOM 590 O O . ALA A 1 81 ? 7.600 -10.279 -1.665 1.00 94.12 81 ALA A O 1
ATOM 591 N N . ALA A 1 82 ? 9.575 -9.667 -2.542 1.00 93.69 82 ALA A N 1
ATOM 592 C CA . ALA A 1 82 ? 10.241 -9.422 -1.263 1.00 93.69 82 ALA A CA 1
ATOM 593 C C . ALA A 1 82 ? 9.524 -8.369 -0.398 1.00 93.69 82 ALA A C 1
ATOM 595 O O . ALA A 1 82 ? 9.462 -8.535 0.815 1.00 93.69 82 ALA A O 1
ATOM 596 N N . LEU A 1 83 ? 8.929 -7.340 -1.013 1.00 93.81 83 LEU A N 1
ATOM 597 C CA . LEU A 1 83 ? 8.109 -6.331 -0.320 1.00 93.81 83 LEU A CA 1
ATOM 598 C C . LEU A 1 83 ? 6.789 -6.880 0.252 1.00 93.81 83 LEU A C 1
ATOM 600 O O . LEU A 1 83 ? 6.155 -6.201 1.058 1.00 93.81 83 LEU A O 1
ATOM 604 N N . LEU A 1 84 ? 6.353 -8.066 -0.182 1.00 91.12 84 LEU A N 1
ATOM 605 C CA . LEU A 1 84 ? 5.137 -8.736 0.296 1.00 91.12 84 LEU A CA 1
ATOM 606 C C . LEU A 1 84 ? 5.433 -9.908 1.236 1.00 91.12 84 LEU A C 1
ATOM 608 O O . LEU A 1 84 ? 4.499 -10.497 1.770 1.00 91.12 84 LEU A O 1
ATOM 612 N N . LEU A 1 85 ? 6.704 -10.281 1.418 1.00 86.75 85 LEU A N 1
ATOM 613 C CA . LEU A 1 85 ? 7.067 -11.429 2.248 1.00 86.75 85 LEU A CA 1
ATOM 614 C C . LEU A 1 85 ? 6.632 -11.318 3.716 1.00 86.75 85 LEU A C 1
ATOM 616 O O . LEU A 1 85 ? 6.247 -12.368 4.233 1.00 86.75 85 LEU A O 1
ATOM 620 N N . PRO A 1 86 ? 6.634 -10.141 4.379 1.00 81.75 86 PRO A N 1
ATOM 621 C CA . PRO A 1 86 ? 6.141 -10.049 5.757 1.00 81.75 86 PRO A CA 1
ATOM 622 C C . PRO A 1 86 ? 4.712 -10.579 5.903 1.00 81.75 86 PRO A C 1
ATOM 624 O O . PRO A 1 86 ? 4.469 -11.476 6.703 1.00 81.75 86 PRO A O 1
ATOM 627 N N . LEU A 1 87 ? 3.826 -10.197 4.974 1.00 80.69 87 LEU A N 1
ATOM 628 C CA . LEU A 1 87 ? 2.421 -10.614 4.953 1.00 80.69 87 LEU A CA 1
ATOM 629 C C . LEU A 1 87 ? 2.221 -12.136 4.838 1.00 80.69 87 LEU A C 1
ATOM 631 O O . LEU A 1 87 ? 1.181 -12.653 5.236 1.00 80.69 87 LEU A O 1
ATOM 635 N N . VAL A 1 88 ? 3.165 -12.855 4.223 1.00 80.12 88 VAL A N 1
ATOM 636 C CA . VAL A 1 88 ? 3.001 -14.282 3.887 1.00 80.12 88 VAL A CA 1
ATOM 637 C C . VAL A 1 88 ? 3.791 -15.193 4.819 1.00 80.12 88 VAL A C 1
ATOM 639 O O . VAL A 1 88 ? 3.373 -16.323 5.063 1.00 80.12 88 VAL A O 1
ATOM 642 N N . LEU A 1 89 ? 4.954 -14.741 5.286 1.00 78.56 89 LEU A N 1
ATOM 643 C CA . LEU A 1 89 ? 5.936 -15.582 5.971 1.00 78.56 89 LEU A CA 1
ATOM 644 C C . LEU A 1 89 ? 6.314 -15.071 7.368 1.00 78.56 89 LEU A C 1
ATOM 646 O O . LEU A 1 89 ? 7.296 -15.572 7.914 1.00 78.56 89 LEU A O 1
ATOM 650 N N . GLU A 1 90 ? 5.595 -14.082 7.920 1.00 73.56 90 GLU A N 1
ATOM 651 C CA . GLU A 1 90 ? 5.908 -13.447 9.219 1.00 73.56 90 GLU A CA 1
ATOM 652 C C . GLU A 1 90 ? 7.394 -13.038 9.304 1.00 73.56 90 GLU A C 1
ATOM 654 O O . GLU A 1 90 ? 8.082 -13.181 10.318 1.00 73.56 90 GLU A O 1
ATOM 659 N N . MET A 1 91 ? 7.947 -12.611 8.165 1.00 76.62 91 MET A N 1
ATOM 660 C CA . MET A 1 91 ? 9.359 -12.279 8.057 1.00 76.62 91 MET A CA 1
ATOM 661 C C . MET A 1 91 ? 9.622 -10.906 8.652 1.00 76.62 91 MET A C 1
ATOM 663 O O . MET A 1 91 ? 8.971 -9.937 8.293 1.00 76.62 91 MET A O 1
ATOM 667 N N . HIS A 1 92 ? 10.687 -10.812 9.449 1.00 80.25 92 HIS A N 1
ATOM 668 C CA . HIS A 1 92 ? 11.152 -9.562 10.045 1.00 80.25 92 HIS A CA 1
ATOM 669 C C . HIS A 1 92 ? 11.215 -8.409 9.023 1.00 80.25 92 HIS A C 1
ATOM 671 O O . HIS A 1 92 ? 11.741 -8.591 7.910 1.00 80.25 92 HIS A O 1
ATOM 677 N N . PHE A 1 93 ? 10.808 -7.204 9.450 1.00 84.38 93 PHE A N 1
ATOM 678 C CA . PHE A 1 93 ? 10.746 -5.973 8.639 1.00 84.38 93 PHE A CA 1
ATOM 679 C C . PHE A 1 93 ? 12.045 -5.659 7.873 1.00 84.38 93 PHE A C 1
ATOM 681 O O . PHE A 1 93 ? 12.042 -4.989 6.841 1.00 84.38 93 PHE A O 1
ATOM 688 N N . ALA A 1 94 ? 13.178 -6.191 8.346 1.00 87.75 94 ALA A N 1
ATOM 689 C CA . ALA A 1 94 ? 14.495 -6.087 7.722 1.00 87.75 94 ALA A CA 1
ATOM 690 C C . ALA A 1 94 ? 14.501 -6.572 6.259 1.00 87.75 94 ALA A C 1
ATOM 692 O O . ALA A 1 94 ? 15.263 -6.053 5.437 1.00 87.75 94 ALA A O 1
ATOM 693 N N . THR A 1 95 ? 13.635 -7.531 5.920 1.00 87.25 95 THR A N 1
ATOM 694 C CA . THR A 1 95 ? 13.463 -8.038 4.551 1.00 87.25 95 THR A CA 1
ATOM 695 C C . THR A 1 95 ? 12.858 -6.967 3.651 1.00 87.25 95 THR A C 1
ATOM 697 O O . THR A 1 95 ? 13.449 -6.623 2.625 1.00 87.25 95 THR A O 1
ATOM 700 N N . SER A 1 96 ? 11.737 -6.375 4.072 1.00 89.62 96 SER A N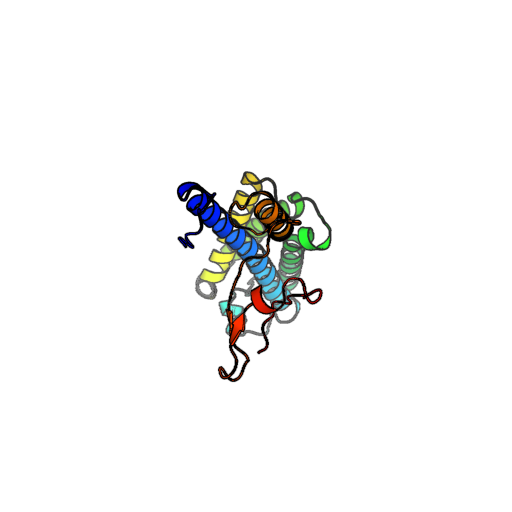 1
ATOM 701 C CA . SER A 1 96 ? 11.079 -5.268 3.368 1.00 89.62 96 SER A CA 1
ATOM 702 C C . SER A 1 96 ? 11.955 -4.028 3.299 1.00 89.62 96 SER A C 1
ATOM 704 O O . SER A 1 96 ? 12.028 -3.387 2.249 1.00 89.62 96 SER A O 1
ATOM 706 N N . PHE A 1 97 ? 12.695 -3.731 4.367 1.00 92.81 97 PHE A N 1
ATOM 707 C CA . PHE A 1 97 ? 13.648 -2.628 4.390 1.00 92.81 97 PHE A CA 1
ATOM 708 C C . PHE A 1 97 ? 14.766 -2.835 3.361 1.00 92.81 97 PHE A C 1
ATOM 710 O O . PHE A 1 97 ? 15.015 -1.971 2.517 1.00 92.81 97 PHE A O 1
ATOM 717 N N . THR A 1 98 ? 15.389 -4.016 3.353 1.00 93.69 98 THR A N 1
ATOM 718 C CA . THR A 1 98 ? 16.427 -4.361 2.369 1.00 93.69 98 THR A CA 1
ATOM 719 C C . THR A 1 98 ? 15.872 -4.327 0.943 1.00 93.69 98 THR A C 1
ATOM 721 O O . THR A 1 98 ? 16.522 -3.794 0.039 1.00 93.69 98 THR A O 1
ATOM 724 N N . ALA A 1 99 ? 14.652 -4.830 0.735 1.00 94.50 99 ALA A N 1
ATOM 725 C CA . ALA A 1 99 ? 13.963 -4.774 -0.550 1.00 94.50 99 ALA A CA 1
ATOM 726 C C . ALA A 1 99 ? 13.677 -3.328 -0.995 1.00 94.50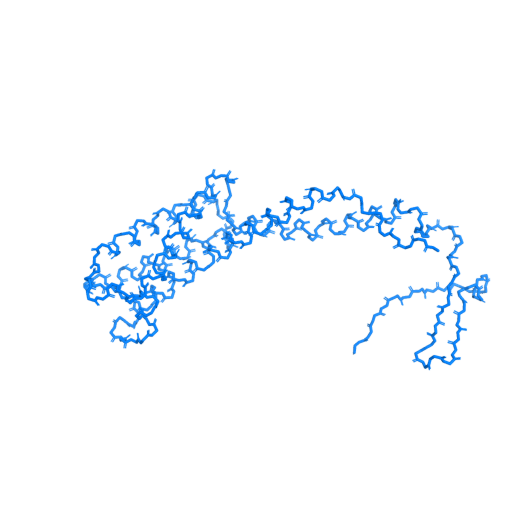 99 ALA A C 1
ATOM 728 O O . ALA A 1 99 ? 13.847 -3.018 -2.178 1.00 94.50 99 ALA A O 1
ATOM 729 N N . CYS A 1 100 ? 13.323 -2.422 -0.078 1.00 94.50 100 CYS A N 1
ATOM 730 C CA . CYS A 1 100 ? 13.152 -0.994 -0.367 1.00 94.50 100 CYS A CA 1
ATOM 731 C C . CYS A 1 100 ? 14.467 -0.348 -0.821 1.00 94.50 100 CYS A C 1
ATOM 733 O O . CYS A 1 100 ? 14.498 0.310 -1.864 1.00 94.50 100 CYS A O 1
ATOM 735 N N . ILE A 1 101 ? 15.570 -0.580 -0.102 1.00 95.88 101 ILE A N 1
ATOM 736 C CA . ILE A 1 101 ? 16.892 -0.042 -0.468 1.00 95.88 101 ILE A CA 1
ATOM 737 C C . ILE A 1 101 ? 17.357 -0.587 -1.825 1.00 95.88 101 ILE A C 1
ATOM 739 O O . ILE A 1 101 ? 17.804 0.175 -2.689 1.00 95.88 101 ILE A O 1
ATOM 743 N N . ALA A 1 102 ? 17.203 -1.890 -2.058 1.00 96.88 102 ALA A N 1
ATOM 744 C CA . ALA A 1 102 ? 17.537 -2.505 -3.339 1.00 96.88 102 ALA A CA 1
ATOM 745 C C . ALA A 1 102 ? 16.653 -1.972 -4.482 1.00 96.88 102 ALA A C 1
ATOM 747 O O . ALA A 1 102 ? 17.152 -1.711 -5.580 1.00 96.88 102 ALA A O 1
ATOM 748 N N . THR A 1 103 ? 15.365 -1.730 -4.217 1.00 96.12 103 THR A N 1
ATOM 749 C CA . THR A 1 103 ? 14.435 -1.100 -5.166 1.00 96.12 103 THR A CA 1
ATOM 750 C C . THR A 1 103 ? 14.865 0.322 -5.511 1.00 96.12 103 THR A C 1
ATOM 752 O O . THR A 1 103 ? 14.922 0.666 -6.692 1.00 96.12 103 THR A O 1
ATOM 755 N N . LEU A 1 104 ? 15.237 1.137 -4.521 1.00 95.75 104 LEU A N 1
ATOM 756 C CA . LEU A 1 104 ? 15.769 2.485 -4.746 1.00 95.75 104 LEU A CA 1
ATOM 757 C C . LEU A 1 104 ? 17.013 2.468 -5.632 1.00 95.75 104 LEU A C 1
ATOM 759 O O . LEU A 1 104 ? 17.107 3.256 -6.579 1.00 95.75 104 LEU A O 1
ATOM 763 N N . GLY A 1 105 ? 17.946 1.556 -5.348 1.00 94.25 105 GLY A N 1
ATOM 764 C CA . GLY A 1 105 ? 19.151 1.364 -6.150 1.00 94.25 105 GLY A CA 1
ATOM 765 C C . GLY A 1 105 ? 18.823 0.982 -7.593 1.00 94.25 105 GLY A C 1
ATOM 766 O O . GLY A 1 105 ? 19.312 1.622 -8.527 1.00 94.25 105 GLY A O 1
ATOM 767 N N . LEU A 1 106 ? 17.940 -0.004 -7.780 1.00 92.75 106 LEU A N 1
ATOM 768 C CA . LEU A 1 106 ? 17.517 -0.469 -9.100 1.00 92.75 106 LEU A CA 1
ATOM 769 C C . LEU A 1 106 ? 16.827 0.643 -9.900 1.00 92.75 106 LEU A C 1
ATOM 771 O O . LEU A 1 106 ? 17.208 0.897 -11.041 1.00 92.75 106 LEU A O 1
ATOM 775 N N . LEU A 1 107 ? 15.837 1.325 -9.322 1.00 91.75 107 LEU A N 1
ATOM 776 C CA . LEU A 1 107 ? 15.095 2.383 -10.015 1.00 91.75 107 LEU A CA 1
ATOM 777 C C . LEU A 1 107 ? 15.995 3.575 -10.360 1.00 91.75 107 LEU A C 1
ATOM 779 O O . LEU A 1 107 ? 15.921 4.089 -11.476 1.00 91.75 107 LEU A O 1
ATOM 783 N N . SER A 1 108 ? 16.898 3.961 -9.456 1.00 90.81 108 SER A N 1
ATOM 784 C CA . SER A 1 108 ? 17.863 5.042 -9.700 1.00 90.81 108 SER A CA 1
ATOM 785 C C . SER A 1 108 ? 18.861 4.692 -10.804 1.00 90.81 108 SER A C 1
ATOM 787 O O . SER A 1 108 ? 19.203 5.547 -11.622 1.00 90.81 108 SER A O 1
ATOM 789 N N . PHE A 1 109 ? 19.329 3.441 -10.841 1.00 89.56 109 PHE A N 1
ATOM 790 C CA . PHE A 1 109 ? 20.203 2.948 -11.903 1.00 89.56 109 PHE A CA 1
ATOM 791 C C . PHE A 1 109 ? 19.489 2.959 -13.259 1.00 89.56 109 PHE A C 1
ATOM 793 O O . PHE A 1 109 ? 20.036 3.470 -14.237 1.00 89.56 109 PHE A O 1
ATOM 800 N N . LEU A 1 110 ? 18.252 2.457 -13.310 1.00 86.31 110 LEU A N 1
ATOM 801 C CA . LEU A 1 110 ? 17.464 2.420 -14.540 1.00 86.31 110 LEU A CA 1
ATOM 802 C C . LEU A 1 110 ? 17.144 3.825 -15.061 1.00 86.31 110 LEU A C 1
ATOM 804 O O . LEU A 1 110 ? 17.305 4.055 -16.253 1.00 86.31 110 LEU A O 1
ATOM 808 N N . GLU A 1 111 ? 16.771 4.776 -14.197 1.00 86.19 111 GLU A N 1
ATOM 809 C CA . GLU A 1 111 ? 16.449 6.154 -14.610 1.00 86.19 111 GLU A CA 1
ATOM 810 C C . GLU A 1 111 ? 17.640 6.862 -15.279 1.00 86.19 111 GLU A C 1
ATOM 812 O O . GLU A 1 111 ? 17.450 7.648 -16.207 1.00 86.19 111 GLU A O 1
ATOM 817 N N . ARG A 1 112 ? 18.878 6.561 -14.859 1.00 85.88 112 ARG A N 1
ATOM 818 C CA . ARG A 1 112 ? 20.101 7.102 -15.483 1.00 85.88 112 ARG A CA 1
ATOM 819 C C . ARG A 1 112 ? 20.380 6.516 -16.866 1.00 85.88 112 ARG A C 1
ATOM 821 O O . ARG A 1 112 ? 21.060 7.156 -17.659 1.00 85.88 112 ARG A O 1
ATOM 828 N N . GLY A 1 113 ? 19.893 5.308 -17.135 1.00 81.75 113 GLY A N 1
ATOM 829 C CA . GLY A 1 113 ? 20.100 4.614 -18.403 1.00 81.75 113 GLY A CA 1
ATOM 830 C C . GLY A 1 113 ? 19.105 4.992 -19.503 1.00 81.75 113 GLY A C 1
ATOM 831 O O . GLY A 1 113 ? 19.273 4.515 -20.622 1.00 81.75 113 GLY A O 1
ATOM 832 N N . ILE A 1 114 ? 18.075 5.801 -19.209 1.00 81.56 114 ILE A N 1
ATOM 833 C CA . ILE A 1 114 ? 17.006 6.166 -20.154 1.00 81.56 114 ILE A CA 1
ATOM 834 C C . ILE A 1 114 ? 17.403 7.369 -21.028 1.00 81.56 114 ILE A C 1
ATOM 836 O O . ILE A 1 114 ? 17.633 8.440 -20.469 1.00 81.56 114 ILE A O 1
ATOM 840 N N . PRO A 1 115 ? 17.435 7.243 -22.377 1.00 81.69 115 PRO A N 1
ATOM 841 C CA . PRO A 1 115 ? 17.646 8.359 -23.289 1.00 81.69 115 PRO A CA 1
ATOM 842 C C . PRO A 1 115 ? 16.566 9.415 -23.139 1.00 81.69 115 PRO A C 1
ATOM 844 O O . PRO A 1 115 ? 15.390 9.096 -22.934 1.00 81.69 115 PRO A O 1
ATOM 847 N N . ASP A 1 116 ? 16.957 10.667 -23.339 1.00 83.81 116 ASP A N 1
ATOM 848 C CA . ASP A 1 116 ? 16.075 11.819 -23.161 1.00 83.81 116 ASP A CA 1
ATOM 849 C C . ASP A 1 116 ? 14.844 11.789 -24.084 1.00 83.81 116 ASP A C 1
ATOM 851 O O . ASP A 1 116 ? 13.796 12.309 -23.714 1.00 83.81 116 ASP A O 1
ATOM 855 N N . GLU A 1 117 ? 14.917 11.098 -25.227 1.00 81.75 117 GLU A N 1
ATOM 856 C CA . GLU A 1 117 ? 13.790 10.904 -26.154 1.00 81.75 117 GLU A CA 1
ATOM 857 C C . GLU A 1 117 ? 12.663 10.034 -25.565 1.00 81.75 117 GLU A C 1
ATOM 859 O O . GLU A 1 117 ? 11.480 10.267 -25.819 1.00 81.75 117 GLU A O 1
ATOM 864 N N . VAL A 1 118 ? 13.015 9.032 -24.753 1.00 77.50 118 VAL A N 1
ATOM 865 C CA . VAL A 1 118 ? 12.066 8.062 -24.171 1.00 77.50 118 VAL A CA 1
ATOM 866 C C . VAL A 1 118 ? 11.687 8.449 -22.740 1.00 77.50 118 VAL A C 1
ATOM 868 O O . VAL A 1 118 ? 10.613 8.096 -22.250 1.00 77.50 118 VAL A O 1
ATOM 871 N N . LYS A 1 119 ? 12.539 9.230 -22.071 1.00 79.25 119 LYS A N 1
ATOM 872 C CA . LYS A 1 119 ? 12.416 9.632 -20.665 1.00 79.25 119 LYS A CA 1
ATOM 873 C C . LYS A 1 119 ? 11.055 10.210 -20.257 1.00 79.25 119 LYS A C 1
ATOM 875 O O . LYS A 1 119 ? 10.592 9.808 -19.185 1.00 79.25 119 LYS A O 1
ATOM 880 N N . PRO A 1 120 ? 10.376 11.063 -21.059 1.00 84.44 120 PRO A N 1
ATOM 881 C CA . PRO A 1 120 ? 9.063 11.606 -20.698 1.00 84.44 120 PRO A CA 1
ATOM 882 C C . PRO A 1 120 ? 7.988 10.528 -20.517 1.00 84.44 120 PRO A C 1
ATOM 884 O O . PRO A 1 120 ? 7.041 10.704 -19.749 1.00 84.44 120 PRO A O 1
ATOM 887 N N . GLN A 1 121 ? 8.125 9.387 -21.196 1.00 83.81 121 GLN A N 1
ATOM 888 C CA . GLN A 1 121 ? 7.155 8.302 -21.123 1.00 83.81 121 GLN A CA 1
ATOM 889 C C . GLN A 1 121 ? 7.275 7.595 -19.774 1.00 83.81 121 GLN A C 1
ATOM 891 O O . GLN A 1 121 ? 8.334 7.079 -19.432 1.00 83.81 121 GLN A O 1
ATOM 896 N N . GLY A 1 122 ? 6.205 7.599 -18.977 1.00 84.81 122 GLY A N 1
ATOM 897 C CA . GLY A 1 122 ? 6.181 6.952 -17.660 1.00 84.81 122 GLY A CA 1
ATOM 898 C C . GLY A 1 122 ? 7.063 7.607 -16.592 1.00 84.81 122 GLY A C 1
ATOM 899 O O . GLY A 1 122 ? 7.242 7.021 -15.525 1.00 84.81 122 GLY A O 1
ATOM 900 N N . HIS A 1 123 ? 7.581 8.818 -16.840 1.00 88.06 123 HIS A N 1
ATOM 901 C CA . HIS A 1 123 ? 8.421 9.556 -15.890 1.00 88.06 123 HIS A CA 1
ATOM 902 C C . HIS A 1 123 ? 7.760 9.698 -14.515 1.00 88.06 123 HIS A C 1
ATOM 904 O O . HIS A 1 123 ? 8.355 9.341 -13.501 1.00 88.06 123 HIS A O 1
ATOM 910 N N . TYR A 1 124 ? 6.503 10.150 -14.481 1.00 90.75 124 TYR A N 1
ATOM 911 C CA . TYR A 1 124 ? 5.768 10.341 -13.231 1.00 90.75 124 TYR A CA 1
ATOM 912 C C . TYR A 1 124 ? 5.581 9.037 -12.455 1.00 90.75 124 TYR A C 1
ATOM 914 O O . TYR A 1 124 ? 5.746 9.035 -11.242 1.00 90.75 124 TYR A O 1
ATOM 922 N N . VAL A 1 125 ? 5.305 7.923 -13.140 1.00 92.00 125 VAL A N 1
ATOM 923 C CA . VAL A 1 125 ? 5.114 6.615 -12.495 1.00 92.00 125 VAL A 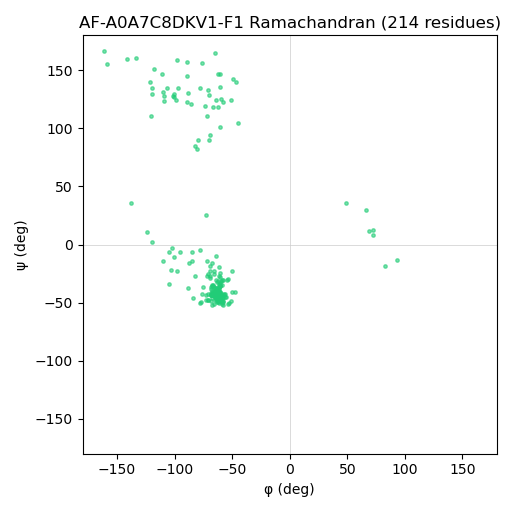CA 1
ATOM 924 C C . VAL A 1 125 ? 6.427 6.115 -11.892 1.00 92.00 125 VAL A C 1
ATOM 926 O O . VAL A 1 125 ? 6.456 5.716 -10.731 1.00 92.00 125 VAL A O 1
ATOM 929 N N . ARG A 1 126 ? 7.543 6.203 -12.629 1.00 90.81 126 ARG A N 1
ATOM 930 C CA . ARG A 1 126 ? 8.867 5.825 -12.102 1.00 90.81 126 ARG A CA 1
ATOM 931 C C . ARG A 1 126 ? 9.314 6.729 -10.957 1.00 90.81 126 ARG A C 1
ATOM 933 O O . ARG A 1 126 ? 9.925 6.254 -9.996 1.00 90.81 126 ARG A O 1
ATOM 940 N N . ARG A 1 127 ? 9.003 8.028 -11.039 1.00 92.00 127 ARG A N 1
ATOM 941 C CA . ARG A 1 127 ? 9.320 8.988 -9.981 1.00 92.00 127 ARG A CA 1
ATOM 942 C C . ARG A 1 127 ? 8.494 8.715 -8.733 1.00 92.00 127 ARG A C 1
ATOM 944 O O . ARG A 1 127 ? 9.071 8.687 -7.653 1.00 92.00 127 ARG A O 1
ATOM 951 N N . LEU A 1 128 ? 7.199 8.446 -8.895 1.00 94.06 128 LEU A N 1
ATOM 952 C CA . LEU A 1 128 ? 6.318 8.025 -7.813 1.00 94.06 128 LEU A CA 1
ATOM 953 C C . LEU A 1 128 ? 6.846 6.747 -7.159 1.00 94.06 128 LEU A C 1
ATOM 955 O O . LEU A 1 128 ? 7.053 6.754 -5.957 1.00 94.06 128 LEU A O 1
ATOM 959 N N . ALA A 1 129 ? 7.190 5.713 -7.933 1.00 94.81 129 ALA A N 1
ATOM 960 C CA . ALA A 1 129 ? 7.759 4.473 -7.398 1.00 94.81 129 ALA A CA 1
ATOM 961 C C . ALA A 1 129 ? 9.064 4.708 -6.612 1.00 94.81 129 ALA A C 1
ATOM 963 O O . ALA A 1 129 ? 9.248 4.160 -5.528 1.00 94.81 129 ALA A O 1
ATOM 964 N N . THR A 1 130 ? 9.954 5.564 -7.126 1.00 94.75 130 THR A N 1
ATOM 965 C CA . THR A 1 130 ? 11.190 5.948 -6.422 1.00 94.75 130 THR A CA 1
ATOM 966 C C . THR A 1 130 ? 10.892 6.673 -5.107 1.00 94.75 130 THR A C 1
ATOM 968 O O . THR A 1 130 ? 11.501 6.369 -4.085 1.00 94.75 130 THR A O 1
ATOM 971 N N . VAL A 1 131 ? 9.956 7.626 -5.118 1.00 95.06 131 VAL A N 1
ATOM 972 C CA . VAL A 1 131 ? 9.557 8.374 -3.917 1.00 95.06 131 VAL A CA 1
ATOM 973 C C . VAL A 1 131 ? 8.868 7.457 -2.908 1.00 95.06 131 VAL A C 1
ATOM 975 O O . VAL A 1 131 ? 9.191 7.538 -1.729 1.00 95.06 131 VAL A O 1
ATOM 978 N N . SER A 1 132 ? 7.999 6.547 -3.352 1.00 95.12 132 SER A N 1
ATOM 979 C CA . SER A 1 132 ? 7.368 5.538 -2.499 1.00 95.12 132 SER A CA 1
ATOM 980 C C . SER A 1 132 ? 8.412 4.651 -1.830 1.00 95.12 132 SER A C 1
ATOM 982 O O . SER A 1 132 ? 8.355 4.476 -0.621 1.00 95.12 132 SER A O 1
ATOM 984 N N . ALA A 1 133 ? 9.410 4.153 -2.566 1.00 96.12 133 ALA A N 1
ATOM 985 C CA . ALA A 1 133 ? 10.470 3.328 -1.984 1.00 96.12 133 ALA A CA 1
ATOM 986 C C . ALA A 1 133 ? 11.301 4.088 -0.928 1.00 96.12 133 ALA A C 1
ATOM 988 O O . ALA A 1 133 ? 11.683 3.512 0.089 1.00 96.12 133 ALA A O 1
ATOM 989 N N . LEU A 1 134 ? 11.548 5.389 -1.139 1.00 95.62 134 LEU A N 1
ATOM 990 C CA . LEU A 1 134 ? 12.228 6.247 -0.163 1.00 95.62 134 LEU A CA 1
ATOM 991 C C . LEU A 1 134 ? 11.364 6.476 1.076 1.00 95.62 134 LEU A C 1
ATOM 993 O O . LEU A 1 134 ? 11.845 6.320 2.194 1.00 95.62 134 LEU A O 1
ATOM 997 N N . PHE A 1 135 ? 10.100 6.838 0.867 1.00 94.38 135 PHE A N 1
ATOM 998 C CA . PHE A 1 135 ? 9.140 7.080 1.935 1.00 94.38 135 PHE A CA 1
ATOM 999 C C . PHE A 1 135 ? 8.954 5.837 2.814 1.00 94.38 135 PHE A C 1
ATOM 1001 O O . PHE A 1 135 ? 9.055 5.945 4.030 1.00 94.38 135 PHE A O 1
ATOM 1008 N N . LEU A 1 136 ? 8.791 4.658 2.206 1.00 94.50 136 LEU A N 1
ATOM 1009 C CA . LEU A 1 136 ? 8.694 3.379 2.914 1.00 94.50 136 LEU A CA 1
ATOM 1010 C C . LEU A 1 136 ? 9.952 3.076 3.730 1.00 94.50 136 LEU A C 1
ATOM 1012 O O . LEU A 1 136 ? 9.849 2.723 4.898 1.00 94.50 136 LEU A O 1
ATOM 1016 N N . GLY A 1 137 ? 11.141 3.257 3.147 1.00 93.56 137 GLY A N 1
ATOM 1017 C CA . GLY A 1 137 ? 12.395 3.041 3.869 1.00 93.56 137 GLY A CA 1
ATOM 1018 C C . GLY A 1 137 ? 12.550 3.967 5.080 1.00 93.56 137 GLY A C 1
ATOM 1019 O O . GLY A 1 137 ? 12.982 3.520 6.137 1.00 93.56 137 GLY A O 1
ATOM 1020 N N . LEU A 1 138 ? 12.172 5.243 4.947 1.00 94.19 138 LEU A N 1
ATOM 1021 C CA . LEU A 1 138 ? 12.184 6.199 6.060 1.00 94.19 138 LEU A CA 1
ATOM 1022 C C . LEU A 1 138 ? 11.143 5.854 7.128 1.00 94.19 138 LEU A C 1
ATOM 1024 O O . LEU A 1 138 ? 11.443 5.957 8.314 1.00 94.19 138 LEU A O 1
ATOM 1028 N N . PHE A 1 139 ? 9.952 5.421 6.714 1.00 92.50 139 PHE A N 1
ATOM 1029 C CA . PHE A 1 139 ? 8.904 4.977 7.626 1.00 92.50 139 PHE A CA 1
ATOM 1030 C C . PHE A 1 139 ? 9.354 3.765 8.450 1.00 92.50 139 PHE A C 1
ATOM 1032 O O . PHE A 1 139 ? 9.255 3.800 9.669 1.00 92.50 139 PHE A O 1
ATOM 1039 N N . MET A 1 140 ? 9.949 2.750 7.815 1.00 92.69 140 MET A N 1
ATOM 1040 C CA . MET A 1 140 ? 10.462 1.560 8.512 1.00 92.69 140 MET A CA 1
ATOM 1041 C C . MET A 1 140 ? 11.584 1.889 9.506 1.00 92.69 140 MET A C 1
ATOM 1043 O O . MET A 1 140 ? 11.717 1.224 10.525 1.00 92.69 140 MET A O 1
ATOM 1047 N N . ILE A 1 141 ? 12.401 2.914 9.233 1.00 92.94 141 ILE A N 1
ATOM 1048 C CA . ILE A 1 141 ? 13.403 3.401 10.199 1.00 92.94 141 ILE A CA 1
ATOM 1049 C C . ILE A 1 141 ? 12.727 4.053 11.408 1.00 92.94 141 ILE A C 1
ATOM 1051 O O . ILE A 1 141 ? 13.244 3.956 12.518 1.00 92.94 141 ILE A O 1
ATOM 1055 N N . TRP A 1 142 ? 11.620 4.759 11.179 1.00 92.25 142 TRP A N 1
ATOM 1056 C CA . TRP A 1 142 ? 10.909 5.497 12.215 1.00 92.25 142 TRP A CA 1
ATOM 1057 C C . TRP A 1 142 ? 10.072 4.584 13.120 1.00 92.25 142 TRP A C 1
ATOM 1059 O O . TRP A 1 142 ? 10.223 4.681 14.334 1.00 92.25 142 TRP A O 1
ATOM 1069 N N . GLU A 1 143 ? 9.255 3.695 12.547 1.00 89.50 143 GLU A N 1
ATOM 1070 C CA . GLU A 1 143 ? 8.404 2.768 13.315 1.00 89.50 143 GLU A CA 1
ATOM 1071 C C . GLU A 1 143 ? 9.149 1.512 13.784 1.00 89.50 143 GLU A C 1
ATOM 1073 O O . GLU A 1 143 ? 8.800 0.919 14.797 1.00 89.50 143 GLU A O 1
ATOM 1078 N N . GLY A 1 144 ? 10.193 1.082 13.069 1.00 89.12 144 GLY A N 1
ATOM 1079 C CA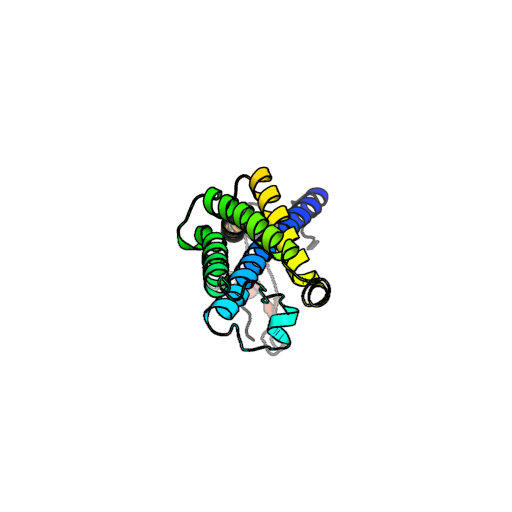 . GLY A 1 144 ? 10.818 -0.218 13.331 1.00 89.12 144 GLY A CA 1
ATOM 1080 C C . GLY A 1 144 ? 9.971 -1.413 12.877 1.00 89.12 144 GLY A C 1
ATOM 1081 O O . GLY A 1 144 ? 10.307 -2.545 13.207 1.00 89.12 144 GLY A O 1
ATOM 1082 N N . GLU A 1 145 ? 8.920 -1.171 12.091 1.00 87.31 145 GLU A N 1
ATOM 1083 C CA . GLU A 1 145 ? 8.041 -2.179 11.498 1.00 87.31 145 GLU A CA 1
ATOM 1084 C C . GLU A 1 145 ? 7.803 -1.888 10.012 1.00 87.31 145 GLU A C 1
ATOM 1086 O O . GLU A 1 145 ? 8.032 -0.771 9.531 1.00 87.31 145 GLU A O 1
ATOM 1091 N N . ASP A 1 146 ? 7.373 -2.897 9.250 1.00 87.88 146 ASP A N 1
ATOM 1092 C CA . ASP A 1 146 ? 6.921 -2.672 7.880 1.00 87.88 146 ASP A CA 1
ATOM 1093 C C . ASP A 1 146 ? 5.426 -2.358 7.826 1.00 87.88 146 ASP A C 1
ATOM 1095 O O . ASP A 1 146 ? 4.653 -2.689 8.721 1.00 87.88 146 ASP A O 1
ATOM 1099 N N . GLY A 1 147 ? 5.010 -1.683 6.753 1.00 86.56 147 GLY A N 1
ATOM 1100 C CA . GLY A 1 147 ? 3.655 -1.161 6.667 1.00 86.56 147 GLY A CA 1
ATOM 1101 C C . GLY A 1 147 ? 2.583 -2.245 6.670 1.00 86.56 147 GLY A C 1
ATOM 1102 O O . GLY A 1 147 ? 1.488 -1.988 7.159 1.00 86.56 147 GLY A O 1
ATOM 1103 N N . LEU A 1 148 ? 2.861 -3.430 6.112 1.00 88.19 148 LEU A N 1
ATOM 1104 C CA . LEU A 1 148 ? 1.856 -4.488 5.992 1.00 88.19 148 LEU A CA 1
ATOM 1105 C C . LEU A 1 148 ? 1.555 -5.136 7.339 1.00 88.19 148 LEU A C 1
ATOM 1107 O O . LEU A 1 148 ? 0.377 -5.250 7.674 1.00 88.19 148 LEU A O 1
ATOM 1111 N N . ASP A 1 149 ? 2.586 -5.500 8.098 1.00 86.88 149 ASP A N 1
ATOM 1112 C CA . ASP A 1 149 ? 2.431 -6.106 9.424 1.00 86.88 149 ASP A CA 1
ATOM 1113 C C . ASP A 1 149 ? 1.693 -5.153 10.368 1.00 86.88 149 ASP A C 1
ATOM 1115 O O . ASP A 1 149 ? 0.667 -5.513 10.946 1.00 86.88 149 ASP A O 1
ATOM 1119 N N . LEU A 1 150 ? 2.106 -3.886 10.384 1.00 86.12 150 LEU A N 1
ATOM 1120 C CA . LEU A 1 150 ? 1.452 -2.835 11.158 1.00 86.12 150 LEU A CA 1
ATOM 1121 C C . LEU A 1 150 ? -0.006 -2.606 10.720 1.00 86.12 150 LEU A C 1
ATOM 1123 O O . LEU A 1 150 ? -0.897 -2.380 11.538 1.00 86.12 150 LEU A O 1
ATOM 1127 N N . GLY A 1 151 ? -0.290 -2.706 9.418 1.00 85.94 151 GLY A N 1
ATOM 1128 C CA . GLY A 1 151 ? -1.653 -2.646 8.892 1.00 85.94 151 GLY A CA 1
ATOM 1129 C C . GLY A 1 151 ? -2.532 -3.809 9.369 1.00 85.94 151 GLY A C 1
ATOM 1130 O O . GLY A 1 151 ? -3.704 -3.597 9.697 1.00 85.94 151 GLY A O 1
ATOM 1131 N N . VAL A 1 152 ? -1.976 -5.023 9.428 1.00 86.31 152 VAL A N 1
ATOM 1132 C CA . VAL A 1 152 ? -2.656 -6.209 9.970 1.00 86.31 152 VAL A CA 1
ATOM 1133 C C . VAL A 1 152 ? -2.886 -6.053 11.470 1.00 86.31 152 VAL A C 1
ATOM 1135 O O . VAL A 1 152 ? -3.997 -6.315 11.933 1.00 86.31 152 VAL A O 1
ATOM 1138 N N . GLU A 1 153 ? -1.891 -5.572 12.213 1.00 85.38 153 GLU A N 1
ATOM 1139 C CA . GLU A 1 153 ? -2.012 -5.326 13.648 1.00 85.38 153 GLU A CA 1
ATOM 1140 C C . GLU A 1 153 ? -3.096 -4.289 13.952 1.00 85.38 153 GLU A C 1
ATOM 1142 O O . GLU A 1 153 ? -3.968 -4.543 14.782 1.00 85.38 153 GLU A O 1
ATOM 1147 N N . ILE A 1 154 ? -3.107 -3.149 13.254 1.00 85.44 154 ILE A N 1
ATOM 1148 C CA . ILE A 1 154 ? -4.139 -2.118 13.434 1.00 85.44 154 ILE A CA 1
ATOM 1149 C C . ILE A 1 154 ? -5.531 -2.707 13.194 1.00 85.44 154 ILE A C 1
ATOM 1151 O O . ILE A 1 154 ? -6.458 -2.426 13.956 1.00 85.44 154 ILE A O 1
ATOM 1155 N N . LEU A 1 155 ? -5.693 -3.535 12.159 1.00 84.44 155 LEU A N 1
ATOM 1156 C CA . LEU A 1 155 ? -6.977 -4.162 11.856 1.00 84.44 155 LEU A CA 1
ATOM 1157 C C . LEU A 1 155 ? -7.386 -5.179 12.932 1.00 84.44 155 LEU A C 1
ATOM 1159 O O . LEU A 1 155 ? -8.543 -5.176 13.360 1.00 84.44 155 LEU A O 1
ATOM 1163 N N . ALA A 1 156 ? -6.451 -6.014 13.388 1.00 84.94 156 ALA A N 1
ATOM 1164 C CA . ALA A 1 156 ? -6.687 -6.995 14.444 1.00 84.94 156 ALA A CA 1
ATOM 1165 C C . ALA A 1 156 ? -7.033 -6.314 15.779 1.00 84.94 156 ALA A C 1
ATOM 1167 O O . ALA A 1 156 ? -8.010 -6.687 16.433 1.00 84.94 156 ALA A O 1
ATOM 1168 N N . ASN A 1 157 ? -6.297 -5.260 16.137 1.00 83.69 157 ASN A N 1
ATOM 1169 C CA . ASN A 1 157 ? -6.544 -4.453 17.327 1.00 83.69 157 ASN A CA 1
ATOM 1170 C C . ASN A 1 157 ? -7.890 -3.727 17.239 1.00 83.69 157 ASN A C 1
ATOM 1172 O O . ASN A 1 157 ? -8.657 -3.737 18.197 1.00 83.69 157 ASN A O 1
ATOM 1176 N N . ALA A 1 158 ? -8.240 -3.141 16.093 1.00 81.19 158 ALA A N 1
ATOM 1177 C CA . ALA A 1 158 ? -9.541 -2.494 15.928 1.00 81.19 158 ALA A CA 1
ATOM 1178 C C . ALA A 1 158 ? -10.710 -3.478 16.129 1.00 81.19 158 ALA A C 1
ATOM 1180 O O . ALA A 1 158 ? -11.748 -3.111 16.683 1.00 81.19 158 ALA A O 1
ATOM 1181 N N . GLN A 1 159 ? -10.546 -4.736 15.705 1.00 79.19 159 GLN A N 1
ATOM 1182 C CA . GLN A 1 159 ? -11.548 -5.780 15.922 1.00 79.19 159 GLN A CA 1
ATOM 1183 C C . GLN A 1 159 ? -11.637 -6.214 17.389 1.00 79.19 159 GLN A C 1
ATOM 1185 O O . GLN A 1 159 ? -12.750 -6.365 17.897 1.00 79.19 159 GLN A O 1
ATOM 1190 N N . SER A 1 160 ? -10.504 -6.391 18.077 1.00 81.19 160 SER A N 1
ATOM 1191 C CA . SER A 1 160 ? -10.493 -6.804 19.487 1.00 81.19 160 SER A CA 1
ATOM 1192 C C . SER A 1 160 ? -11.044 -5.713 20.410 1.00 81.19 160 SER A C 1
ATOM 1194 O O . SER A 1 160 ? -11.894 -5.990 21.260 1.00 81.19 160 SER A O 1
ATOM 1196 N N . TRP A 1 161 ? -10.650 -4.455 20.195 1.00 77.12 161 TRP A N 1
ATOM 1197 C CA . TRP A 1 161 ? -11.099 -3.322 21.006 1.00 77.12 161 TRP A CA 1
ATOM 1198 C C . TRP A 1 161 ? -12.593 -3.059 20.898 1.00 77.12 161 TRP A C 1
ATOM 1200 O O . TRP A 1 161 ? -13.201 -2.658 21.884 1.00 77.12 161 TRP A O 1
ATOM 1210 N N . ARG A 1 162 ? -13.213 -3.350 19.751 1.00 75.12 162 ARG A N 1
ATOM 1211 C CA . ARG A 1 162 ? -14.663 -3.191 19.603 1.00 75.12 162 ARG A CA 1
ATOM 1212 C C . ARG A 1 162 ? -15.456 -4.078 20.565 1.00 75.12 162 ARG A C 1
ATOM 1214 O O . ARG A 1 162 ? -16.527 -3.676 21.008 1.00 75.12 162 ARG A O 1
ATOM 1221 N N . VAL A 1 163 ? -14.951 -5.272 20.878 1.00 78.31 163 VAL A N 1
ATOM 1222 C CA . VAL A 1 163 ? -15.596 -6.171 21.847 1.00 78.31 163 VAL A CA 1
ATOM 1223 C C . VAL A 1 163 ? -15.440 -5.612 23.260 1.00 78.31 163 VAL A C 1
ATOM 1225 O O . VAL A 1 163 ? -16.428 -5.468 23.969 1.00 78.31 163 VAL A O 1
ATOM 1228 N N . HIS A 1 164 ? -14.226 -5.200 23.630 1.00 79.56 164 HIS A N 1
ATOM 1229 C CA . HIS A 1 164 ? -13.955 -4.617 24.946 1.00 79.56 164 HIS A CA 1
ATOM 1230 C C . HIS A 1 164 ? -14.697 -3.302 25.196 1.00 79.56 164 HIS A C 1
ATOM 1232 O O . HIS A 1 164 ? -15.155 -3.063 26.310 1.00 79.56 164 HIS A O 1
ATOM 1238 N N . GLU A 1 165 ? -14.830 -2.453 24.176 1.00 76.56 165 GLU A N 1
ATOM 1239 C CA . GLU A 1 165 ? -15.605 -1.217 24.263 1.00 76.56 165 GLU A CA 1
ATOM 1240 C C . GLU A 1 165 ? -17.083 -1.517 24.532 1.00 76.56 165 GLU A C 1
ATOM 1242 O O . GLU A 1 165 ? -17.686 -0.873 25.387 1.00 76.56 165 GLU A O 1
ATOM 1247 N N . LEU A 1 166 ? -17.649 -2.524 23.860 1.00 75.50 166 LEU A N 1
ATOM 1248 C CA . LEU A 1 166 ? -19.031 -2.941 24.083 1.00 75.50 166 LEU A CA 1
ATOM 1249 C C . LEU A 1 166 ? -19.233 -3.502 25.498 1.00 75.50 166 LEU A C 1
ATOM 1251 O O . LEU A 1 166 ? -20.194 -3.125 26.163 1.00 75.50 166 LEU A O 1
ATOM 1255 N N . ASP A 1 167 ? -18.324 -4.359 25.970 1.00 81.44 167 ASP A N 1
ATOM 1256 C CA . ASP A 1 167 ? -18.381 -4.916 27.327 1.00 81.44 167 ASP A CA 1
ATOM 1257 C C . ASP A 1 167 ? -18.280 -3.806 28.383 1.00 81.44 167 ASP A C 1
ATOM 1259 O O . ASP A 1 167 ? -19.099 -3.732 29.300 1.00 81.44 167 ASP A O 1
ATOM 1263 N N . TRP A 1 168 ? -17.331 -2.879 28.213 1.00 78.62 168 TRP A N 1
ATOM 1264 C CA . TRP A 1 168 ? -17.185 -1.731 29.104 1.00 78.62 168 TRP A CA 1
ATOM 1265 C C . TRP A 1 168 ? -18.434 -0.845 29.096 1.00 78.62 168 TRP A C 1
ATOM 1267 O O . TRP A 1 168 ? -18.866 -0.411 30.164 1.00 78.62 168 TRP A O 1
ATOM 1277 N N . GLN A 1 169 ? -19.039 -0.602 27.928 1.00 72.50 169 GLN A N 1
ATOM 1278 C CA . GLN A 1 169 ? -20.294 0.145 27.814 1.00 72.50 169 GLN A CA 1
ATOM 1279 C C . GLN A 1 169 ? -21.429 -0.568 28.553 1.00 72.50 169 GLN A C 1
ATOM 1281 O O . GLN A 1 169 ? -22.119 0.063 29.343 1.00 72.50 169 GLN A O 1
ATOM 1286 N N . LEU A 1 170 ? -21.595 -1.880 28.385 1.00 72.44 170 LEU A N 1
ATOM 1287 C CA . LEU A 1 170 ? -22.622 -2.643 29.106 1.00 72.44 170 LEU A CA 1
ATOM 1288 C C . LEU A 1 170 ? -22.439 -2.582 30.632 1.00 72.44 170 LEU A C 1
ATOM 1290 O O . LEU A 1 170 ? -23.421 -2.554 31.377 1.00 72.44 170 LEU A O 1
ATOM 1294 N N . GLU A 1 171 ? -21.195 -2.552 31.109 1.00 77.19 171 GLU A N 1
ATOM 1295 C CA . GLU A 1 171 ? -20.887 -2.459 32.538 1.00 77.19 171 GLU A CA 1
ATOM 1296 C C . GLU A 1 171 ? -21.080 -1.039 33.106 1.00 77.19 171 GLU A C 1
ATOM 1298 O O . GLU A 1 171 ? -21.622 -0.876 34.212 1.00 77.19 171 GLU A O 1
ATOM 1303 N N . ASN A 1 172 ? -20.643 -0.016 32.364 1.00 73.56 172 ASN A N 1
ATOM 1304 C CA . ASN A 1 172 ? -20.433 1.347 32.869 1.00 73.56 172 ASN A CA 1
ATOM 1305 C C . ASN A 1 172 ? -21.437 2.381 32.354 1.00 73.56 172 ASN A C 1
ATOM 1307 O O . ASN A 1 172 ? -21.519 3.460 32.941 1.00 73.56 172 ASN A O 1
ATOM 1311 N N . ASP A 1 173 ? -22.213 2.076 31.314 1.00 72.25 173 ASP A N 1
ATOM 1312 C CA . ASP A 1 173 ? -23.299 2.948 30.880 1.00 72.25 173 ASP A CA 1
ATOM 1313 C C . ASP A 1 173 ? -24.332 3.056 32.015 1.00 72.25 173 ASP A C 1
ATOM 1315 O O . ASP A 1 173 ? -24.888 2.066 32.506 1.00 72.25 173 ASP A O 1
ATOM 1319 N N . LEU A 1 174 ? -24.515 4.287 32.494 1.00 65.00 174 LEU A N 1
ATOM 1320 C CA . LEU A 1 174 ? -25.431 4.620 33.581 1.00 65.00 174 LEU A CA 1
ATOM 1321 C C . LEU A 1 174 ? -26.896 4.474 33.155 1.00 65.00 174 LEU A C 1
ATOM 1323 O O . LEU A 1 174 ? -27.754 4.310 34.022 1.00 65.00 174 LEU A O 1
ATOM 1327 N N . GLU A 1 175 ? -27.186 4.545 31.853 1.00 71.69 175 GLU A N 1
ATOM 1328 C CA . GLU A 1 175 ? -28.540 4.447 31.303 1.00 71.69 175 GLU A CA 1
ATOM 1329 C C . GLU A 1 175 ? -28.857 3.051 30.736 1.00 71.69 175 GLU A C 1
ATOM 1331 O O . GLU A 1 175 ? -30.025 2.753 30.457 1.00 71.69 175 GLU A O 1
ATOM 1336 N N . ALA A 1 176 ? -27.856 2.172 30.597 1.00 74.06 176 ALA A N 1
ATOM 1337 C CA . ALA A 1 176 ? -28.059 0.810 30.116 1.00 74.06 176 ALA A CA 1
ATOM 1338 C C . ALA A 1 176 ? -28.818 -0.049 31.152 1.00 74.06 176 ALA A C 1
ATOM 1340 O O . ALA A 1 176 ? -28.389 -0.138 32.304 1.00 74.06 176 ALA A O 1
ATOM 1341 N N . PRO A 1 177 ? -29.914 -0.737 30.765 1.00 75.69 177 PRO A N 1
ATOM 1342 C CA . PRO A 1 177 ? -30.658 -1.609 31.675 1.00 75.69 177 PRO A CA 1
ATOM 1343 C C . PRO A 1 177 ? -29.807 -2.795 32.144 1.00 75.69 177 PRO A C 1
ATOM 1345 O O . PRO A 1 177 ? -29.330 -3.576 31.314 1.00 75.69 177 PRO A O 1
ATOM 1348 N N . LYS A 1 178 ? -29.662 -2.982 33.460 1.00 81.00 178 LYS A N 1
ATOM 1349 C CA . LYS A 1 178 ? -28.839 -4.063 34.039 1.00 81.00 178 LYS A CA 1
ATOM 1350 C C . LYS A 1 178 ? -29.674 -5.278 34.446 1.00 81.00 178 LYS A C 1
ATOM 1352 O O . LYS A 1 178 ? -30.885 -5.204 34.659 1.00 81.00 178 LYS A O 1
ATOM 1357 N N . VAL A 1 179 ? -29.029 -6.442 34.566 1.00 83.12 179 VAL A N 1
ATOM 1358 C CA . VAL A 1 179 ? -29.705 -7.682 34.988 1.00 83.12 179 VAL A CA 1
ATOM 1359 C C . VAL A 1 179 ? -30.318 -7.497 36.379 1.00 83.12 179 VAL A C 1
ATOM 1361 O O . VAL A 1 179 ? -29.626 -7.152 37.332 1.00 83.12 179 VAL A O 1
ATOM 1364 N N . GLY A 1 180 ? -31.622 -7.763 36.493 1.00 84.88 180 GLY A N 1
ATOM 1365 C CA . GLY A 1 180 ? -32.390 -7.595 37.730 1.00 84.88 180 GLY A CA 1
ATOM 1366 C C . GLY A 1 180 ? -33.088 -6.238 37.858 1.00 84.88 180 GLY A C 1
ATOM 1367 O O . GLY A 1 180 ? -33.984 -6.106 38.693 1.00 84.88 180 GLY A O 1
ATOM 1368 N N . GLU A 1 181 ? -32.748 -5.259 37.018 1.00 84.00 181 GLU A N 1
ATOM 1369 C CA . GLU A 1 181 ? -33.489 -4.004 36.938 1.00 84.00 181 GLU A CA 1
ATOM 1370 C C . GLU A 1 181 ? -34.806 -4.183 36.178 1.00 84.00 181 GLU A C 1
ATOM 1372 O O . GLU A 1 181 ? -34.986 -5.087 35.354 1.00 84.00 181 GLU A O 1
ATOM 1377 N N . LEU A 1 182 ? -35.760 -3.295 36.461 1.00 84.06 182 LEU A N 1
ATOM 1378 C CA . LEU A 1 182 ? -37.000 -3.254 35.708 1.00 84.06 182 LEU A CA 1
ATOM 1379 C C . LEU A 1 182 ? -36.677 -2.823 34.276 1.00 84.06 182 LEU A C 1
ATOM 1381 O O . LEU A 1 182 ? -36.216 -1.705 34.063 1.00 84.06 182 LEU A O 1
ATOM 1385 N N . ALA A 1 183 ? -36.962 -3.691 33.301 1.00 83.19 183 ALA A N 1
ATOM 1386 C CA . ALA A 1 183 ? -36.756 -3.371 31.892 1.00 83.19 183 ALA A CA 1
ATOM 1387 C C . ALA A 1 183 ? -37.377 -1.999 31.545 1.00 83.19 183 ALA A C 1
ATOM 1389 O O . ALA A 1 183 ? -38.461 -1.678 32.050 1.00 83.19 183 ALA A O 1
ATOM 1390 N N . PRO A 1 184 ? -36.749 -1.178 30.688 1.00 81.81 184 PRO A N 1
ATOM 1391 C CA . PRO A 1 184 ? -37.314 0.100 30.277 1.00 81.81 184 PRO A CA 1
ATOM 1392 C C . PRO A 1 184 ? -38.639 -0.121 29.547 1.00 81.81 184 PRO A C 1
ATOM 1394 O O . PRO A 1 184 ? -38.864 -1.149 28.903 1.00 81.81 184 PRO A O 1
ATOM 1397 N N . ASN A 1 185 ? -39.570 0.817 29.703 1.00 86.12 185 ASN A N 1
ATOM 1398 C CA . ASN A 1 185 ? -40.821 0.762 28.960 1.00 86.12 185 ASN A CA 1
ATOM 1399 C C . ASN A 1 185 ? -40.638 1.498 27.635 1.00 86.12 185 ASN A C 1
ATOM 1401 O O . ASN A 1 185 ? -40.291 2.676 27.637 1.00 86.12 185 ASN A O 1
ATOM 1405 N N . PHE A 1 186 ? -40.881 0.812 26.525 1.00 81.75 186 PHE A N 1
ATOM 1406 C CA . PHE A 1 186 ? -40.867 1.401 25.193 1.00 81.75 186 PHE A CA 1
ATOM 1407 C C . PHE A 1 186 ? -41.985 0.803 24.342 1.00 81.75 186 PHE A C 1
ATOM 1409 O O . PHE A 1 186 ? -42.534 -0.258 24.659 1.00 81.75 186 PHE A O 1
ATOM 1416 N N . GLU A 1 187 ? -42.335 1.534 23.289 1.00 87.56 187 GLU A N 1
ATOM 1417 C CA . GLU A 1 187 ? -43.375 1.180 22.332 1.00 87.56 187 GLU A CA 1
ATOM 1418 C C . GLU A 1 187 ? -42.734 0.597 21.075 1.00 87.56 187 GLU A C 1
ATOM 1420 O O . GLU A 1 187 ? -41.811 1.180 20.508 1.00 87.56 187 GLU A O 1
ATOM 1425 N N . LEU A 1 188 ? -43.227 -0.559 20.646 1.00 84.88 188 LEU A N 1
ATOM 1426 C CA . LEU A 1 188 ? -42.903 -1.163 19.363 1.00 84.88 188 LEU A CA 1
ATOM 1427 C C . LEU A 1 188 ? -44.135 -1.091 18.477 1.00 84.88 188 LEU A C 1
ATOM 1429 O O . LEU A 1 188 ? -45.221 -1.480 18.899 1.00 84.88 188 LEU A O 1
ATOM 1433 N N . GLN A 1 189 ? -43.963 -0.619 17.251 1.00 86.19 189 GLN A N 1
ATOM 1434 C CA . GLN A 1 189 ? -44.986 -0.767 16.226 1.00 86.19 189 GLN A CA 1
ATOM 1435 C C . GLN A 1 189 ? -44.782 -2.077 15.479 1.00 86.19 189 GLN A C 1
ATOM 1437 O O . GLN A 1 189 ? -43.648 -2.519 15.271 1.00 86.19 189 GLN A O 1
ATOM 1442 N N . ASP A 1 190 ? -45.885 -2.702 15.082 1.00 84.81 190 ASP A N 1
ATOM 1443 C CA . ASP A 1 190 ? -45.815 -3.774 14.102 1.00 84.81 190 ASP A CA 1
ATOM 1444 C C . ASP A 1 190 ? -45.325 -3.250 12.734 1.00 84.81 190 ASP A C 1
ATOM 1446 O O . ASP A 1 190 ? -45.322 -2.040 12.487 1.00 84.81 190 ASP A O 1
ATOM 1450 N N . PRO A 1 191 ? -44.909 -4.138 11.815 1.00 81.25 191 PRO A N 1
ATOM 1451 C CA . PRO A 1 191 ? -44.443 -3.722 10.492 1.00 81.25 191 PRO A CA 1
ATOM 1452 C C . PRO A 1 191 ? -45.490 -2.984 9.640 1.00 81.25 191 PRO A C 1
ATOM 1454 O O . PRO A 1 191 ? -45.115 -2.309 8.684 1.00 81.25 191 PRO A O 1
ATOM 1457 N N . SER A 1 192 ? -46.782 -3.122 9.949 1.00 83.50 192 SER A N 1
ATOM 1458 C CA . SER A 1 192 ? -47.880 -2.403 9.286 1.00 83.50 192 SER A CA 1
ATOM 1459 C C . SER A 1 192 ? -48.142 -1.009 9.870 1.00 83.50 192 SER A C 1
ATOM 1461 O O . SER A 1 192 ? -48.836 -0.215 9.239 1.00 83.50 192 SER A O 1
ATOM 1463 N N . GLY A 1 193 ? -47.594 -0.694 11.047 1.00 83.31 193 GLY A N 1
ATOM 1464 C CA . GLY A 1 193 ? -47.898 0.512 11.817 1.00 83.31 193 GLY A CA 1
ATOM 1465 C C . GLY A 1 193 ? -49.285 0.510 12.476 1.00 83.31 193 GLY A C 1
ATOM 1466 O O . GLY A 1 193 ? -49.703 1.544 12.995 1.00 83.31 193 GLY A O 1
ATOM 1467 N N . GLU A 1 194 ? -50.011 -0.612 12.451 1.00 84.56 194 GLU A N 1
ATOM 1468 C CA . GLU A 1 194 ? -51.400 -0.694 12.929 1.00 84.56 194 GLU A CA 1
ATOM 1469 C C . GLU A 1 194 ? -51.484 -1.024 14.422 1.00 84.56 194 GLU A C 1
ATOM 1471 O O . GLU A 1 194 ? -52.332 -0.478 15.132 1.00 84.56 194 GLU A O 1
ATOM 1476 N N . ALA A 1 195 ? -50.588 -1.878 14.920 1.00 83.69 195 ALA A N 1
ATOM 1477 C CA . ALA A 1 195 ? -50.517 -2.226 16.333 1.00 83.69 195 ALA A CA 1
ATOM 1478 C C . ALA A 1 195 ? -49.313 -1.575 17.025 1.00 83.69 195 ALA A C 1
ATOM 1480 O O . ALA A 1 195 ? -48.186 -1.632 16.534 1.00 83.69 195 ALA A O 1
ATOM 1481 N N . VAL A 1 196 ? -49.559 -1.004 18.209 1.00 87.88 196 VAL A N 1
ATOM 1482 C CA . VAL A 1 196 ? -48.530 -0.523 19.139 1.00 87.88 196 VAL A CA 1
ATOM 1483 C C . VAL A 1 196 ? -48.497 -1.458 20.341 1.00 87.88 196 VAL A C 1
ATOM 1485 O O . VAL A 1 196 ? -49.503 -1.637 21.025 1.00 87.88 196 VAL A O 1
ATOM 1488 N N . PHE A 1 197 ? -47.334 -2.030 20.617 1.00 84.88 197 PHE A N 1
ATOM 1489 C CA . PHE A 1 197 ? -47.083 -2.898 21.758 1.00 84.88 197 PHE A CA 1
ATOM 1490 C C . PHE A 1 197 ? -46.198 -2.177 22.766 1.00 84.88 197 PHE A C 1
ATOM 1492 O O . PHE A 1 197 ? -45.118 -1.703 22.411 1.00 84.88 197 PHE A O 1
ATOM 1499 N N . ARG A 1 198 ? -46.611 -2.125 24.035 1.00 88.06 198 ARG A N 1
ATOM 1500 C CA . ARG A 1 198 ? -45.749 -1.646 25.122 1.00 88.06 198 ARG A CA 1
ATOM 1501 C C . ARG A 1 198 ? -45.110 -2.825 25.823 1.00 88.06 198 ARG A C 1
ATOM 1503 O O . ARG A 1 198 ? -45.786 -3.783 26.191 1.00 88.06 198 ARG A O 1
ATOM 1510 N N . LEU A 1 199 ? -43.810 -2.732 26.089 1.00 82.06 199 LEU A N 1
ATOM 1511 C CA . LEU A 1 199 ? -43.117 -3.787 26.831 1.00 82.06 199 LEU A CA 1
ATOM 1512 C C . LEU A 1 199 ? -43.713 -3.996 28.236 1.00 82.06 199 LEU A C 1
ATOM 1514 O O . LEU A 1 199 ? -43.702 -5.113 28.752 1.00 82.06 199 LEU A O 1
ATOM 1518 N N . ALA A 1 200 ? -44.239 -2.934 28.858 1.00 85.50 200 ALA A N 1
ATOM 1519 C CA . ALA A 1 200 ? -44.920 -3.012 30.150 1.00 85.50 200 ALA A CA 1
ATOM 1520 C C . ALA A 1 200 ? -46.117 -3.973 30.164 1.00 85.50 200 ALA A C 1
ATOM 1522 O O . ALA A 1 200 ? -46.345 -4.597 31.198 1.00 85.50 200 ALA A O 1
ATOM 1523 N N . ASP A 1 201 ? -46.814 -4.144 29.039 1.00 86.75 201 ASP A N 1
ATOM 1524 C CA . ASP A 1 201 ? -48.041 -4.946 28.960 1.00 86.75 201 ASP A CA 1
ATOM 1525 C C . ASP A 1 201 ? -47.776 -6.449 29.130 1.00 86.75 201 ASP A C 1
ATOM 1527 O O . ASP A 1 201 ? -48.684 -7.210 29.441 1.00 86.75 201 ASP A O 1
ATOM 1531 N N . PHE A 1 202 ? -46.528 -6.889 28.950 1.00 85.50 202 PHE A N 1
ATOM 1532 C CA . PHE A 1 202 ? -46.141 -8.297 29.064 1.00 85.50 202 PHE A CA 1
ATOM 1533 C C . PHE A 1 202 ? -45.439 -8.639 30.386 1.00 85.50 202 PHE A C 1
ATOM 1535 O O . PHE A 1 202 ? -45.076 -9.796 30.616 1.00 85.50 202 PHE A O 1
ATOM 1542 N N . ARG A 1 203 ? -45.202 -7.652 31.260 1.00 84.81 203 ARG A N 1
ATOM 1543 C CA . ARG A 1 203 ? -44.463 -7.864 32.514 1.00 84.81 203 ARG A CA 1
ATOM 1544 C C . ARG A 1 203 ? -45.299 -8.66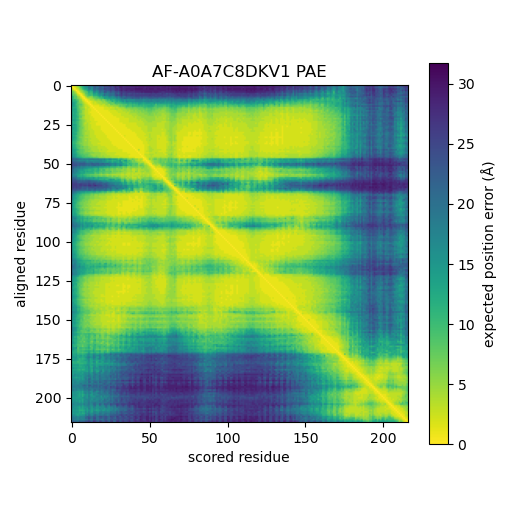7 33.505 1.00 84.81 203 ARG A C 1
ATOM 1546 O O . ARG A 1 203 ? -46.445 -8.334 33.765 1.00 84.81 203 ARG A O 1
ATOM 1553 N N . GLY A 1 204 ? -44.696 -9.688 34.111 1.00 82.06 204 GLY A N 1
ATOM 1554 C CA . GLY A 1 204 ? -45.338 -10.510 35.145 1.00 82.06 204 GLY A CA 1
ATOM 1555 C C . GLY A 1 204 ? -46.241 -11.628 34.614 1.00 82.06 204 GLY A C 1
ATOM 1556 O O . GLY A 1 204 ? -46.457 -12.592 35.340 1.00 82.06 204 GLY A O 1
ATOM 1557 N N . ASP A 1 205 ? -46.680 -11.554 33.356 1.00 86.69 205 ASP A N 1
ATOM 1558 C CA . ASP A 1 205 ? -47.500 -12.601 32.732 1.00 86.69 205 ASP A CA 1
ATOM 1559 C C . ASP A 1 205 ? -46.656 -13.747 32.163 1.00 86.69 205 ASP A C 1
ATOM 1561 O O . ASP A 1 205 ? -46.968 -14.923 32.358 1.00 86.69 205 ASP A O 1
ATOM 1565 N N . ARG A 1 206 ? -45.576 -13.428 31.436 1.00 84.00 206 ARG A N 1
ATOM 1566 C CA . ARG A 1 206 ? -44.698 -14.430 30.811 1.00 84.00 206 ARG A CA 1
ATOM 1567 C C . ARG A 1 206 ? -43.304 -13.873 30.504 1.00 84.00 206 ARG A C 1
ATOM 1569 O O . ARG A 1 206 ? -43.172 -12.667 30.299 1.00 84.00 206 ARG A O 1
ATOM 1576 N N . PRO A 1 207 ? -42.265 -14.725 30.411 1.00 85.06 207 PRO A N 1
ATOM 1577 C CA . PRO A 1 207 ? -40.958 -14.300 29.923 1.00 85.06 207 PRO A CA 1
ATOM 1578 C C . PRO A 1 207 ? -41.059 -13.768 28.487 1.00 85.06 207 PRO A C 1
ATOM 1580 O O . PRO A 1 207 ? -41.705 -14.385 27.638 1.00 85.06 207 PRO A O 1
ATOM 1583 N N . VAL A 1 208 ? -40.399 -12.643 28.212 1.00 85.75 208 VAL A N 1
ATOM 1584 C CA . VAL A 1 208 ? -40.321 -12.031 26.879 1.00 85.75 208 VAL A CA 1
ATOM 1585 C C . VAL A 1 208 ? -38.861 -11.962 26.459 1.00 85.75 208 VAL A C 1
ATOM 1587 O O . VAL A 1 208 ? -38.026 -11.464 27.209 1.00 85.75 208 VAL A O 1
ATOM 1590 N N . ALA A 1 209 ? -38.562 -12.446 25.254 1.00 85.44 209 ALA A N 1
ATOM 1591 C CA . ALA A 1 209 ? -37.265 -12.268 24.616 1.00 85.44 209 ALA A CA 1
ATOM 1592 C C . ALA A 1 209 ? -37.365 -11.150 23.573 1.00 85.44 209 ALA A C 1
ATOM 1594 O O . ALA A 1 209 ? -38.242 -11.184 22.709 1.00 85.44 209 ALA A O 1
ATOM 1595 N N . LEU A 1 210 ? -36.469 -10.169 23.659 1.00 81.69 210 LEU A N 1
ATOM 1596 C CA . LEU A 1 210 ? -36.329 -9.105 22.670 1.00 81.69 210 LEU A CA 1
ATOM 1597 C C . LEU A 1 210 ? -35.178 -9.453 21.735 1.00 81.69 210 LEU A C 1
ATOM 1599 O O . LEU A 1 210 ? -34.059 -9.687 22.187 1.00 81.69 210 LEU A O 1
ATOM 1603 N N . ILE A 1 211 ? -35.461 -9.487 20.437 1.00 81.25 211 ILE A N 1
ATOM 1604 C CA . ILE A 1 211 ? -34.465 -9.741 19.400 1.00 81.25 211 ILE A CA 1
ATOM 1605 C C . ILE A 1 211 ? -34.471 -8.526 18.485 1.00 81.25 211 ILE A C 1
ATOM 1607 O O . ILE A 1 211 ? -35.443 -8.282 17.772 1.00 81.25 211 ILE A O 1
ATOM 1611 N N . PHE A 1 212 ? -33.393 -7.751 18.533 1.00 80.38 212 PHE A N 1
ATOM 1612 C CA . PHE A 1 212 ? -33.193 -6.618 17.640 1.00 80.38 212 PHE A CA 1
ATOM 1613 C C . PHE A 1 212 ? -32.501 -7.102 16.369 1.00 80.38 212 PHE A C 1
ATOM 1615 O O . PHE A 1 212 ? -31.491 -7.801 16.427 1.00 80.38 212 PHE A O 1
ATOM 1622 N N . GLY A 1 213 ? -33.047 -6.728 15.219 1.00 77.31 213 GLY A N 1
ATOM 1623 C CA . GLY A 1 213 ? -32.493 -7.069 13.919 1.00 77.31 213 GLY A CA 1
ATOM 1624 C C . GLY A 1 213 ? -33.039 -6.146 12.842 1.00 77.31 213 GLY A C 1
ATOM 1625 O O . GLY A 1 213 ? -34.015 -5.428 13.055 1.00 77.31 213 GLY A O 1
ATOM 1626 N N . SER A 1 214 ? -32.403 -6.170 11.680 1.00 77.31 214 SER A N 1
ATOM 1627 C CA . SER A 1 214 ? -32.907 -5.538 10.466 1.00 77.31 214 SER A CA 1
ATOM 1628 C C . SER A 1 214 ? -33.141 -6.607 9.405 1.00 77.31 214 SER A C 1
ATOM 1630 O O . SER A 1 214 ? -32.471 -7.641 9.388 1.00 77.31 214 SER A O 1
ATOM 1632 N N . TYR A 1 215 ? -34.103 -6.362 8.521 1.00 68.06 215 TYR A N 1
ATOM 1633 C CA . TYR A 1 215 ? -34.241 -7.109 7.278 1.00 68.06 215 TYR A CA 1
ATOM 1634 C C . TYR A 1 215 ? -34.158 -6.116 6.120 1.00 68.06 215 TYR A C 1
ATOM 1636 O O . TYR A 1 215 ? -34.644 -4.989 6.227 1.00 68.06 215 TYR A O 1
ATOM 1644 N N . THR A 1 216 ? -33.475 -6.523 5.057 1.00 48.34 216 THR A N 1
ATOM 1645 C CA . THR A 1 216 ? -33.341 -5.781 3.797 1.00 48.34 216 THR A CA 1
ATOM 1646 C C . THR A 1 216 ? -34.133 -6.474 2.715 1.00 48.34 216 THR A C 1
ATOM 1648 O O . THR A 1 216 ? -33.991 -7.718 2.638 1.00 48.34 216 THR A O 1
#

Nearest PDB structures (foldseek):
  8qae-assembly1_A  TM=3.454E-01  e=1.842E+00  synthetic construct
  1i4d-assembly1_B  TM=2.169E-01  e=3.958E+00  Homo sapiens
  1i49-assembly1_B  TM=2.180E-01  e=3.575E+00  Homo sapiens
  1i4t-assembly1_B  TM=1.887E-01  e=6.263E+00  Homo sapiens

Secondary structure (DSSP, 8-state):
--------S-HHHHHHHHHHHHHHHHHHHHHHHHHHHHHHHHHHHHH-TT---HHHHHTT---S-GGGHHHHHHHHHHHHHHTTHHHHH---THHHHHHHHHHHHHHHHHHHTS-TTTTTTTHHHHHHHHHHHHHHHHHHHHHSS-HHHHHHHHHHHHHHHHHHHHHHHHHH-SSSPPTTSPPPP-EEE-TTS--EEEGGGGTTTS----------

Mean predicted aligned error: 11.41 Å

Foldseek 3Di:
DCPDPPPPDDPVVVVVVVVVVVLLVVQVCLLLLLLCLLQVLLVCLQPPQPVPDLVNQQSVSHFPPNVCSNVSSVLSNVLSVQSCCCVPPVDFCVSNLVSLVVQLVSLVVRLVRDDPVSCVGNVVNSVSSNVSSVSQNVVCVVPVGGSVVVVVVVVVVVVVVVVVVVVCCCVPVPPHDDPPDDDDWDWDADPVNPDIDIPVVCPPVDDDDDDDDDDD

pLDDT: mean 83.13, std 11.64, range [33.16, 96.88]

Sequence (216 aa):
MNTGYETVVDPTTIIWTAVAIIIHVAVVASQLGLSLFLVATGLHNIFAPKLDSAWSRRLGAVTLVESATAKVGAARVGLGAALLLPLVLEMHFATSFTACIATLGLLSFLERGIPDEVKPQGHYVRRLATVSALFLGLFMIWEGEDGLDLGVEILANAQSWRVHELDWQLENDLEAPKVGELAPNFELQDPSGEAVFRLADFRGDRPVALIFGSYT